Protein AF-A0A093ZAS3-F1 (afdb_monomer)

Radius of gyration: 28.29 Å; Cα contacts (8 Å, |Δi|>4): 430; chains: 1; bounding box: 126×65×58 Å

Solvent-accessible surface area (backbone atoms only — not comparable to full-atom values): 21317 Å² total; per-residue (Å²): 143,87,83,87,83,78,85,78,86,82,82,84,80,64,84,89,72,65,82,84,74,82,82,73,87,66,83,76,74,67,72,91,75,70,72,69,47,78,47,76,44,79,38,72,58,50,88,89,64,60,75,71,49,65,71,72,68,64,78,61,56,83,72,34,66,66,53,46,50,52,45,50,54,22,61,75,68,74,33,57,62,48,65,48,73,47,75,41,46,76,92,45,48,47,60,54,52,47,52,51,43,64,76,68,61,52,80,62,48,79,43,81,43,84,68,62,77,80,76,84,72,89,70,91,65,86,78,88,61,83,73,94,62,58,93,62,63,52,53,51,43,50,39,48,40,71,71,64,38,73,26,20,34,33,39,35,34,55,72,30,68,84,55,91,62,66,88,84,64,70,62,26,48,32,44,31,61,36,76,59,59,43,21,27,56,48,36,49,53,53,52,55,60,54,38,70,40,91,47,29,34,33,41,37,32,37,40,49,80,90,63,80,81,80,74,76,74,76,79,81,80,76,88,78,88,74,90,80,88,79,84,92,76,95,76,85,83,81,77,72,62,58,60,60,50,51,50,51,54,48,52,50,50,50,50,57,48,50,55,52,47,52,51,42,50,50,48,50,52,54,48,65,76,65,48,55,94,78,42,58,87,36,45,47,80,45,76,41,55,58,68,68,61,38,50,54,49,46,43,74,76,25,66,53,68,43,14,35,36,42,34,33,22,72,83,62,31,73,63,74,57,3,63,60,44,5,28,68,52,28,52,41,55,75,67,61,43,41,28,16,42,33,37,19,38,50,18,53,83,38,67,83,102

Mean predicted aligned error: 15.68 Å

Structure (mmCIF, N/CA/C/O backbone):
data_AF-A0A093ZAS3-F1
#
_entry.id   AF-A0A093ZAS3-F1
#
loop_
_atom_site.group_PDB
_atom_site.id
_atom_site.type_symbol
_atom_site.label_atom_id
_atom_site.label_alt_id
_atom_site.label_comp_id
_atom_site.label_asym_id
_atom_site.label_entity_id
_atom_site.label_seq_id
_atom_site.pdbx_PDB_ins_code
_atom_site.Cartn_x
_atom_site.Cartn_y
_atom_site.Cartn_z
_atom_site.occupancy
_atom_site.B_iso_or_equiv
_atom_site.auth_seq_id
_atom_site.auth_comp_id
_atom_site.auth_asym_id
_atom_site.auth_atom_id
_atom_site.pdbx_PDB_model_num
ATOM 1 N N . LEU A 1 1 ? -60.465 13.216 -23.493 1.00 38.94 1 LEU A N 1
ATOM 2 C CA . LEU A 1 1 ? -60.140 11.780 -23.346 1.00 38.94 1 LEU A CA 1
ATOM 3 C C . LEU A 1 1 ? -59.013 11.659 -22.327 1.00 38.94 1 LEU A C 1
ATOM 5 O O . LEU A 1 1 ? -57.855 11.762 -22.694 1.00 38.94 1 LEU A O 1
ATOM 9 N N . LEU A 1 2 ? -59.362 11.576 -21.043 1.00 41.75 2 LEU A N 1
ATOM 10 C CA . LEU A 1 2 ? -58.429 11.428 -19.923 1.00 41.75 2 LEU A CA 1
ATOM 11 C C . LEU A 1 2 ? -59.062 10.427 -18.955 1.00 41.75 2 LEU A C 1
ATOM 13 O O . LEU A 1 2 ? -60.104 10.714 -18.374 1.00 41.75 2 LEU A O 1
ATOM 17 N N . GLY A 1 3 ? -58.451 9.255 -18.828 1.00 37.69 3 GLY A N 1
ATOM 18 C CA . GLY A 1 3 ? -58.823 8.218 -17.872 1.00 37.69 3 GLY A CA 1
ATOM 19 C C . GLY A 1 3 ? -57.558 7.479 -17.467 1.00 37.69 3 GLY A C 1
ATOM 20 O O . GLY A 1 3 ? -57.087 6.622 -18.206 1.00 37.69 3 GLY A O 1
ATOM 21 N N . GLY A 1 4 ? -56.967 7.895 -16.346 1.00 38.78 4 GLY A N 1
ATOM 22 C CA . GLY A 1 4 ? -55.808 7.248 -15.742 1.00 38.78 4 GLY A CA 1
ATOM 23 C C . GLY A 1 4 ? -56.240 6.052 -14.899 1.00 38.78 4 GLY A C 1
ATOM 24 O O . GLY A 1 4 ? -57.087 6.189 -14.017 1.00 38.78 4 GLY A O 1
ATOM 25 N N . GLU A 1 5 ? -55.639 4.895 -15.161 1.00 40.78 5 GLU A N 1
ATOM 26 C CA . GLU A 1 5 ? -55.788 3.694 -14.344 1.00 40.78 5 GLU A CA 1
ATOM 27 C C . GLU A 1 5 ? -54.713 3.666 -13.249 1.00 40.78 5 GLU A C 1
ATOM 29 O O . GLU A 1 5 ? -53.534 3.938 -13.478 1.00 40.78 5 GLU A O 1
ATOM 34 N N . LYS A 1 6 ? -55.148 3.378 -12.022 1.00 47.34 6 LYS A N 1
ATOM 35 C CA . LYS A 1 6 ? -54.330 3.359 -10.807 1.00 47.34 6 LYS A CA 1
ATOM 36 C C . LYS A 1 6 ? -53.746 1.948 -10.629 1.00 47.34 6 LYS A C 1
ATOM 38 O O . LYS A 1 6 ? -54.532 1.003 -10.602 1.00 47.34 6 LYS A O 1
ATOM 43 N N . PRO A 1 7 ? -52.423 1.759 -10.472 1.00 44.41 7 PRO A N 1
ATOM 44 C CA . PRO A 1 7 ? -51.866 0.423 -10.281 1.00 44.41 7 PRO A CA 1
ATOM 45 C C . PRO A 1 7 ? -52.203 -0.140 -8.889 1.00 44.41 7 PRO A C 1
ATOM 47 O O . PRO A 1 7 ? -52.214 0.579 -7.886 1.00 44.41 7 PRO A O 1
ATOM 50 N N . ALA A 1 8 ? -52.501 -1.441 -8.861 1.00 51.53 8 ALA A N 1
ATOM 51 C CA . ALA A 1 8 ? -52.906 -2.223 -7.694 1.00 51.53 8 ALA A CA 1
ATOM 52 C C . ALA A 1 8 ? -51.814 -2.298 -6.598 1.00 51.53 8 ALA A C 1
ATOM 54 O O . ALA A 1 8 ? -50.624 -2.163 -6.895 1.00 51.53 8 ALA A O 1
ATOM 55 N N . PRO A 1 9 ? -52.187 -2.523 -5.322 1.00 43.16 9 PRO A N 1
ATOM 56 C CA . PRO A 1 9 ? -51.240 -2.500 -4.213 1.00 43.16 9 PRO A CA 1
ATOM 57 C C . PRO A 1 9 ? -50.325 -3.731 -4.220 1.00 43.16 9 PRO A C 1
ATOM 59 O O . PRO A 1 9 ? -50.783 -4.871 -4.193 1.00 43.16 9 PRO A O 1
ATOM 62 N N . VAL A 1 10 ? -49.011 -3.497 -4.191 1.00 50.44 10 VAL A N 1
ATOM 63 C CA . VAL A 1 10 ? -47.998 -4.548 -4.026 1.00 50.44 10 VAL A CA 1
ATOM 64 C C . VAL A 1 10 ? -47.953 -4.967 -2.554 1.00 50.44 10 VAL A C 1
ATOM 66 O O . VAL A 1 10 ? -47.437 -4.244 -1.701 1.00 50.44 10 VAL A O 1
ATOM 69 N N . THR A 1 11 ? -48.487 -6.143 -2.235 1.00 49.78 11 THR A N 1
ATOM 70 C CA . THR A 1 11 ? -48.374 -6.748 -0.902 1.00 49.78 11 THR A CA 1
ATOM 71 C C . THR A 1 11 ? -46.943 -7.222 -0.650 1.00 49.78 11 THR A C 1
ATOM 73 O O . THR A 1 11 ? -46.472 -8.167 -1.280 1.00 49.78 11 THR A O 1
ATOM 76 N N . ARG A 1 12 ? -46.241 -6.586 0.296 1.00 47.78 12 ARG A N 1
ATOM 77 C CA . ARG A 1 12 ? -44.929 -7.044 0.777 1.00 47.78 12 ARG A CA 1
ATOM 78 C C . ARG A 1 12 ? -45.117 -8.192 1.769 1.00 47.78 12 ARG A C 1
ATOM 80 O O . ARG A 1 12 ? -45.645 -7.988 2.858 1.00 47.78 12 ARG A O 1
ATOM 87 N N . VAL A 1 13 ? -44.676 -9.392 1.398 1.00 55.19 13 VAL A N 1
ATOM 88 C CA . VAL A 1 13 ? -44.677 -10.567 2.280 1.00 55.19 13 VAL A CA 1
ATOM 89 C C . VAL A 1 13 ? -43.382 -10.588 3.097 1.00 55.19 13 VAL A C 1
ATOM 91 O O . VAL A 1 13 ? -42.290 -10.417 2.561 1.00 55.19 13 VAL A O 1
ATOM 94 N N . HIS A 1 14 ? -43.505 -10.766 4.412 1.00 50.16 14 HIS A N 1
ATOM 95 C CA . HIS A 1 14 ? -42.379 -10.832 5.344 1.00 50.16 14 HIS A CA 1
ATOM 96 C C . HIS A 1 14 ? -41.593 -12.144 5.149 1.00 50.16 14 HIS A C 1
ATOM 98 O O . HIS A 1 14 ? -42.200 -13.206 5.001 1.00 50.16 14 HIS A O 1
ATOM 104 N N . LYS A 1 15 ? -40.251 -12.085 5.195 1.00 55.53 15 LYS A N 1
ATOM 105 C CA . LYS A 1 15 ? -39.314 -13.211 4.946 1.00 55.53 15 LYS A CA 1
ATOM 106 C C . LYS A 1 15 ? -39.611 -14.490 5.750 1.00 55.53 15 LYS A C 1
ATOM 108 O O . LYS A 1 15 ? -39.207 -15.569 5.345 1.00 55.53 15 LYS A O 1
ATOM 113 N N . SER A 1 16 ? -40.333 -14.371 6.862 1.00 52.19 16 SER A N 1
ATOM 114 C CA . SER A 1 16 ? -40.724 -15.466 7.755 1.00 52.19 16 SER A CA 1
ATOM 115 C C . SER A 1 16 ? -41.894 -16.332 7.259 1.00 52.19 16 SER A C 1
ATOM 117 O O . SER A 1 16 ? -42.296 -17.243 7.973 1.00 52.19 16 SER A O 1
ATOM 119 N N . ARG A 1 17 ? -42.470 -16.063 6.075 1.00 48.62 17 ARG A N 1
ATOM 120 C CA . ARG A 1 17 ? -43.591 -16.843 5.503 1.00 48.62 17 ARG A CA 1
ATOM 121 C C . ARG A 1 17 ? -43.255 -17.630 4.228 1.00 48.62 17 ARG A C 1
ATOM 123 O O . ARG A 1 17 ? -44.170 -18.117 3.569 1.00 48.62 17 ARG A O 1
ATOM 130 N N . LEU A 1 18 ? -41.981 -17.754 3.859 1.00 47.41 18 LEU A N 1
ATOM 131 C CA . LEU A 1 18 ? -41.577 -18.632 2.754 1.00 47.41 18 LEU A CA 1
ATOM 132 C C . LEU A 1 18 ? -41.530 -20.094 3.249 1.00 47.41 18 LEU A C 1
ATOM 134 O O . LEU A 1 18 ? -40.986 -20.325 4.330 1.00 47.41 18 LEU A O 1
ATOM 138 N N . PRO A 1 19 ? -42.100 -21.071 2.517 1.00 42.84 19 PRO A N 1
ATOM 139 C CA . PRO A 1 19 ? -42.018 -22.480 2.895 1.00 42.84 19 PRO A CA 1
ATOM 140 C C . PRO A 1 19 ? -40.561 -22.959 2.855 1.00 42.84 19 PRO A C 1
ATOM 142 O O . PRO A 1 19 ? -39.837 -22.695 1.895 1.00 42.84 19 PRO A O 1
ATOM 145 N N . SER A 1 20 ? -40.136 -23.653 3.912 1.00 45.34 20 SER A N 1
ATOM 146 C CA . SER A 1 20 ? -38.820 -24.281 4.025 1.00 45.34 20 SER A CA 1
ATOM 147 C C . SER A 1 20 ? -38.687 -25.403 2.995 1.00 45.34 20 SER A C 1
ATOM 149 O O . SER A 1 20 ? -39.339 -26.441 3.120 1.00 45.34 20 SER A O 1
ATOM 151 N N . VAL A 1 21 ? -37.860 -25.185 1.975 1.00 40.50 21 VAL A N 1
ATOM 152 C CA . VAL A 1 21 ? -37.421 -26.235 1.047 1.00 40.50 21 VAL A CA 1
ATOM 153 C C . VAL A 1 21 ? -36.446 -27.149 1.807 1.00 40.50 21 VAL A C 1
ATOM 155 O O . VAL A 1 21 ? -35.593 -26.613 2.518 1.00 40.50 21 VAL A O 1
ATOM 158 N N . PRO A 1 22 ? -36.562 -28.489 1.720 1.00 35.59 22 PRO A N 1
ATOM 159 C CA . PRO A 1 22 ? -35.620 -29.394 2.370 1.00 35.59 22 PRO A CA 1
ATOM 160 C C . PRO A 1 22 ? -34.219 -29.182 1.795 1.00 35.59 22 PRO A C 1
ATOM 162 O O . PRO A 1 22 ? -34.051 -29.169 0.576 1.00 35.59 22 PRO A O 1
ATOM 165 N N . GLU A 1 23 ? -33.235 -29.005 2.673 1.00 38.41 23 GLU A N 1
ATOM 166 C CA . GLU A 1 23 ? -31.821 -28.962 2.314 1.00 38.41 23 GLU A CA 1
ATOM 167 C C . GLU A 1 23 ? -31.398 -30.324 1.751 1.00 38.41 23 GLU A C 1
ATOM 169 O O . GLU A 1 23 ? -31.106 -31.262 2.493 1.00 38.41 23 GLU A O 1
ATOM 174 N N . GLU A 1 24 ? -31.354 -30.442 0.425 1.00 29.69 24 GLU A N 1
ATOM 175 C CA . GLU A 1 24 ? -30.384 -31.333 -0.195 1.00 29.69 24 GLU A CA 1
ATOM 176 C C . GLU A 1 24 ? -29.006 -30.729 0.059 1.00 29.69 24 GLU A C 1
ATOM 178 O O . GLU A 1 24 ? -28.727 -29.584 -0.307 1.00 29.69 24 GLU A O 1
ATOM 183 N N . SER A 1 25 ? -28.181 -31.516 0.743 1.00 35.06 25 SER A N 1
ATOM 184 C CA . SER A 1 25 ? -26.778 -31.288 1.058 1.00 35.06 25 SER A CA 1
ATOM 185 C C . SER A 1 25 ? -25.977 -30.983 -0.207 1.00 35.06 25 SER A C 1
ATOM 187 O O . SER A 1 25 ? -25.325 -31.851 -0.782 1.00 35.06 25 SER A O 1
ATOM 189 N N . SER A 1 26 ? -26.044 -29.733 -0.648 1.00 31.41 26 SER A N 1
ATOM 190 C CA . SER A 1 26 ? -25.029 -29.124 -1.487 1.00 31.41 26 SER A CA 1
ATOM 191 C C . SER A 1 26 ? -23.902 -28.753 -0.547 1.00 31.41 26 SER A C 1
ATOM 193 O O . SER A 1 26 ? -24.096 -27.943 0.358 1.00 31.41 26 SER A O 1
ATOM 195 N N . GLU A 1 27 ? -22.754 -29.397 -0.723 1.00 32.88 27 GLU A N 1
ATOM 196 C CA . GLU A 1 27 ? -21.497 -29.014 -0.099 1.00 32.88 27 GLU A CA 1
ATOM 197 C C . GLU A 1 27 ? -21.349 -27.492 -0.206 1.00 32.88 27 GLU A C 1
ATOM 199 O O . GLU A 1 27 ? -21.102 -26.931 -1.274 1.00 32.88 27 GLU A O 1
ATOM 204 N N . THR A 1 28 ? -21.582 -26.796 0.905 1.00 29.22 28 THR A N 1
ATOM 205 C CA . THR A 1 28 ? -21.293 -25.377 1.022 1.00 29.22 28 THR A CA 1
ATOM 206 C C . THR A 1 28 ? -19.784 -25.243 0.962 1.00 29.22 28 THR A C 1
ATOM 208 O O . THR A 1 28 ? -19.110 -25.300 1.990 1.00 29.22 28 THR A O 1
ATOM 211 N N . SER A 1 29 ? -19.242 -25.039 -0.236 1.00 33.09 29 SER A N 1
ATOM 212 C CA . SER A 1 29 ? -17.998 -24.300 -0.372 1.00 33.09 29 SER A CA 1
ATOM 213 C C . SER A 1 29 ? -18.280 -22.911 0.196 1.00 33.09 29 SER A C 1
ATOM 215 O O . SER A 1 29 ? -18.840 -22.040 -0.477 1.00 33.09 29 SER A O 1
ATOM 217 N N . THR A 1 30 ? -17.972 -22.704 1.475 1.00 37.97 30 THR A N 1
ATOM 218 C CA . THR A 1 30 ? -17.771 -21.355 2.001 1.00 37.97 30 THR A CA 1
ATOM 219 C C . THR A 1 30 ? -16.850 -20.640 1.014 1.00 37.97 30 THR A C 1
ATOM 221 O O . THR A 1 30 ? -15.829 -21.230 0.661 1.00 37.97 30 THR A O 1
ATOM 224 N N . PRO A 1 31 ? -17.175 -19.440 0.500 1.00 42.56 31 PRO A N 1
ATOM 225 C CA . PRO A 1 31 ? -16.266 -18.749 -0.402 1.00 42.56 31 PRO A CA 1
ATOM 226 C C . PRO A 1 31 ? -14.971 -18.474 0.371 1.00 42.56 31 PRO A C 1
ATOM 228 O O . PRO A 1 31 ? -14.934 -17.574 1.206 1.00 42.56 31 PRO A O 1
ATOM 231 N N . GLU A 1 32 ? -13.926 -19.270 0.124 1.00 50.62 32 GLU A N 1
ATOM 232 C CA . GLU A 1 32 ? -12.682 -19.319 0.916 1.00 50.62 32 GLU A CA 1
ATOM 233 C C . GLU A 1 32 ? -11.889 -17.994 0.923 1.00 50.62 32 GLU A C 1
ATOM 235 O O . GLU A 1 32 ? -10.886 -17.869 1.619 1.00 50.62 32 GLU A O 1
ATOM 240 N N . HIS A 1 33 ? -12.347 -16.965 0.197 1.00 56.53 33 HIS A N 1
ATOM 241 C CA . HIS A 1 33 ? -11.668 -15.675 0.060 1.00 56.53 33 HIS A CA 1
ATOM 242 C C . HIS A 1 33 ? -12.617 -14.464 0.042 1.00 56.53 33 HIS A C 1
ATOM 244 O O . HIS A 1 33 ? -12.431 -13.532 -0.744 1.00 56.53 33 HIS A O 1
ATOM 250 N N . ALA A 1 34 ? -13.653 -14.443 0.885 1.00 67.38 34 ALA A N 1
ATOM 251 C CA . ALA A 1 34 ? -14.403 -13.204 1.095 1.00 67.38 34 ALA A CA 1
ATOM 252 C C . ALA A 1 34 ? -13.525 -12.184 1.846 1.00 67.38 34 ALA A C 1
ATOM 254 O O . ALA A 1 34 ? -13.087 -12.443 2.966 1.00 67.38 34 ALA A O 1
ATOM 255 N N . LEU A 1 35 ? -13.258 -11.024 1.232 1.00 82.81 35 LEU A N 1
ATOM 256 C CA . LEU A 1 35 ? -12.517 -9.932 1.871 1.00 82.81 35 LEU A CA 1
ATOM 257 C C . LEU A 1 35 ? -13.244 -9.497 3.150 1.00 82.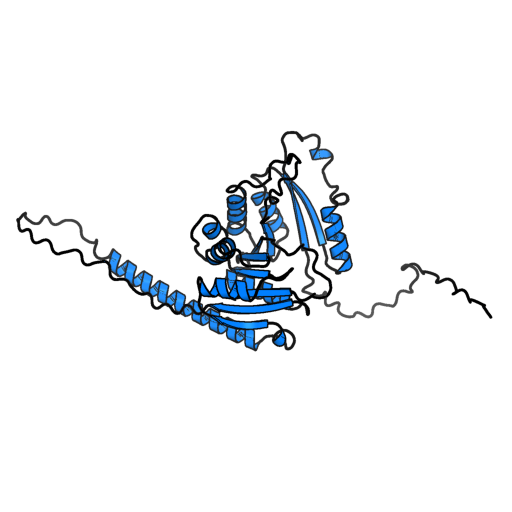81 35 LEU A C 1
ATOM 259 O O . LEU A 1 35 ? -14.343 -8.950 3.081 1.00 82.81 35 LEU A O 1
ATOM 263 N N . GLN A 1 36 ? -12.611 -9.703 4.304 1.00 87.25 36 GLN A N 1
ATOM 264 C CA . GLN A 1 36 ? -13.094 -9.218 5.592 1.00 87.25 36 GLN A CA 1
ATOM 265 C C . GLN A 1 36 ? -12.302 -7.989 6.016 1.00 87.25 36 GLN A C 1
ATOM 267 O O . GLN A 1 36 ? -11.077 -7.968 5.922 1.00 87.25 36 GLN A O 1
ATOM 272 N N . VAL A 1 37 ? -13.001 -6.963 6.502 1.00 89.19 37 VAL A N 1
ATOM 273 C CA . VAL A 1 37 ? -12.356 -5.718 6.924 1.00 89.19 37 VAL A CA 1
ATOM 274 C C . VAL A 1 37 ? -12.675 -5.421 8.387 1.00 89.19 37 VAL A C 1
ATOM 276 O O . VAL A 1 37 ? -13.831 -5.400 8.813 1.00 89.19 37 VAL A O 1
ATOM 279 N N . HIS A 1 38 ? -11.632 -5.178 9.174 1.00 89.12 38 HIS A N 1
ATOM 280 C CA . HIS A 1 38 ? -11.746 -4.730 10.556 1.00 89.12 38 HIS A CA 1
ATOM 281 C C . HIS A 1 38 ? -11.306 -3.268 10.650 1.00 89.12 38 HIS A C 1
ATOM 283 O O . HIS A 1 38 ? -10.135 -2.952 10.467 1.00 89.12 38 HIS A O 1
ATOM 289 N N . GLY A 1 39 ? -12.245 -2.368 10.929 1.00 88.00 39 GLY A N 1
ATOM 290 C CA . GLY A 1 39 ? -11.951 -0.965 11.192 1.00 88.00 39 GLY A CA 1
ATOM 291 C C . GLY A 1 39 ? -11.567 -0.756 12.654 1.00 88.00 39 GLY A C 1
ATOM 292 O O . GLY A 1 39 ? -12.336 -1.101 13.549 1.00 88.00 39 GLY A O 1
ATOM 293 N N . ALA A 1 40 ? -10.409 -0.153 12.909 1.00 87.50 40 ALA A N 1
ATOM 294 C CA . ALA A 1 40 ? -9.998 0.275 14.243 1.00 87.50 40 ALA A CA 1
ATOM 295 C C . ALA A 1 40 ? -9.889 1.802 14.275 1.00 87.50 40 ALA A C 1
ATOM 297 O O . ALA A 1 40 ? -9.117 2.395 13.523 1.00 87.50 40 ALA A O 1
ATOM 298 N N . ARG A 1 41 ? -10.663 2.450 15.149 1.00 86.12 41 ARG A N 1
ATOM 299 C CA . ARG A 1 41 ? -10.608 3.898 15.362 1.00 86.12 41 ARG A CA 1
ATOM 300 C C . ARG A 1 41 ? -9.953 4.199 16.704 1.00 86.12 41 ARG A C 1
ATOM 302 O O . ARG A 1 41 ? -10.489 3.835 17.748 1.00 86.12 41 ARG A O 1
ATOM 309 N N . LEU A 1 42 ? -8.819 4.894 16.677 1.00 84.50 42 LEU A N 1
ATOM 310 C CA . LEU A 1 42 ? -8.152 5.373 17.885 1.00 84.50 42 LEU A CA 1
ATOM 311 C C . LEU A 1 42 ? -8.591 6.799 18.220 1.00 84.50 42 LEU A C 1
ATOM 313 O O . LEU A 1 42 ? -8.606 7.674 17.351 1.00 84.50 42 LEU A O 1
ATOM 317 N N . LEU A 1 43 ? -8.940 7.035 19.482 1.00 82.50 43 LEU A N 1
ATOM 318 C CA . LEU A 1 43 ? -9.271 8.353 20.016 1.00 82.50 43 LEU A CA 1
ATOM 319 C C . LEU A 1 43 ? -8.241 8.754 21.079 1.00 82.50 43 LEU A C 1
ATOM 321 O O . LEU A 1 43 ? -7.908 7.928 21.934 1.00 82.50 43 LEU A O 1
ATOM 325 N N . PRO A 1 44 ? -7.745 10.004 21.066 1.00 79.56 44 PRO A N 1
ATOM 326 C CA . PRO A 1 44 ? -6.717 10.411 22.007 1.00 79.56 44 PRO A CA 1
ATOM 327 C C . PRO A 1 44 ? -7.327 10.550 23.396 1.00 79.56 44 PRO A C 1
ATOM 329 O O . PRO A 1 44 ? -8.342 11.226 23.584 1.00 79.56 44 PRO A O 1
ATOM 332 N N . LEU A 1 45 ? -6.679 9.946 24.386 1.00 73.00 45 LEU A N 1
ATOM 333 C CA . LEU A 1 45 ? -6.993 10.184 25.785 1.00 73.00 45 LEU A CA 1
ATOM 334 C C . LEU A 1 45 ? -6.483 11.583 26.164 1.00 73.00 45 LEU A C 1
ATOM 336 O O . LEU A 1 45 ? -5.279 11.795 26.286 1.00 73.00 45 LEU A O 1
ATOM 340 N N . THR A 1 46 ? -7.390 12.552 26.315 1.00 60.19 46 THR A N 1
ATOM 341 C CA . THR A 1 46 ? -7.037 13.911 26.765 1.00 60.19 46 THR A CA 1
ATOM 342 C C . THR A 1 46 ? -7.278 14.051 28.267 1.00 60.19 46 THR A C 1
ATOM 344 O O . THR A 1 46 ? -8.223 13.479 28.807 1.00 60.19 46 THR A O 1
ATOM 347 N N . GLU A 1 47 ? -6.448 14.829 28.965 1.00 51.88 47 GLU A N 1
ATOM 348 C CA . GLU A 1 47 ? -6.473 14.929 30.438 1.00 51.88 47 GLU A CA 1
ATOM 349 C C . GLU A 1 47 ? -7.788 15.463 31.038 1.00 51.88 47 GLU A C 1
ATOM 351 O O . GLU A 1 47 ? -8.021 15.348 32.239 1.00 51.88 47 GLU A O 1
ATOM 356 N N . ARG A 1 48 ? -8.697 16.007 30.218 1.00 55.34 48 ARG A N 1
ATOM 357 C CA . ARG A 1 48 ? -10.015 16.480 30.669 1.00 55.34 48 ARG A CA 1
ATOM 358 C C . ARG A 1 48 ? -11.045 15.353 30.836 1.00 55.34 48 ARG A C 1
ATOM 360 O O . ARG A 1 48 ? -12.100 15.582 31.420 1.00 55.34 48 ARG A O 1
ATOM 367 N N . THR A 1 49 ? -10.744 14.147 30.354 1.00 46.69 49 THR A N 1
ATOM 368 C CA . THR A 1 49 ? -11.566 12.939 30.510 1.00 46.69 49 THR A CA 1
ATOM 369 C C . THR A 1 49 ? -10.869 11.962 31.457 1.00 46.69 49 THR A C 1
ATOM 371 O O . THR A 1 49 ? -10.491 10.857 31.069 1.00 46.69 49 THR A O 1
ATOM 374 N N . SER A 1 50 ? -10.630 12.378 32.702 1.00 49.97 50 SER A N 1
ATOM 375 C CA . SER A 1 50 ? -10.182 11.456 33.747 1.00 49.97 50 SER A CA 1
ATOM 376 C C . SER A 1 50 ? -11.265 10.397 34.006 1.00 49.97 50 SER A C 1
ATOM 378 O O . SER A 1 50 ? -12.455 10.697 33.925 1.00 49.97 50 SER A O 1
ATOM 380 N N . SER A 1 51 ? -10.809 9.156 34.221 1.00 47.59 51 SER A N 1
ATOM 381 C CA . SER A 1 51 ? -11.429 7.902 34.718 1.00 47.59 51 SER A CA 1
ATOM 382 C C . SER A 1 51 ? -12.958 7.711 34.823 1.00 47.59 51 SER A C 1
ATOM 384 O O . SER A 1 51 ? -13.412 6.583 34.651 1.00 47.59 51 SER A O 1
ATOM 386 N N . VAL A 1 52 ? -13.771 8.739 35.056 1.00 46.69 52 VAL A N 1
ATOM 387 C CA . VAL A 1 52 ? -15.235 8.667 35.184 1.00 46.69 52 VAL A CA 1
ATOM 388 C C . VAL A 1 52 ? -15.929 8.447 33.830 1.00 46.69 52 VAL A C 1
ATOM 390 O O . VAL A 1 52 ? -16.901 7.702 33.763 1.00 46.69 52 VAL A O 1
ATOM 393 N N . MET A 1 53 ? -15.399 8.984 32.722 1.00 45.41 53 MET A N 1
ATOM 394 C CA . MET A 1 53 ? -15.931 8.686 31.374 1.00 45.41 53 MET A CA 1
ATOM 395 C C . MET A 1 53 ? -15.431 7.369 30.780 1.00 45.41 53 MET A C 1
ATOM 397 O O . MET A 1 53 ? -16.008 6.873 29.816 1.00 45.41 53 MET A O 1
ATOM 401 N N . LYS A 1 54 ? -14.411 6.744 31.381 1.00 46.88 54 LYS A N 1
ATOM 402 C CA . LYS A 1 54 ? -13.977 5.400 30.982 1.00 46.88 54 LYS A CA 1
ATOM 403 C C . LYS A 1 54 ? -15.033 4.339 31.305 1.00 46.88 54 LYS A C 1
ATOM 405 O O . LYS A 1 54 ? -14.890 3.231 30.827 1.00 46.88 54 LYS A O 1
ATOM 410 N N . VAL A 1 55 ? -16.063 4.664 32.097 1.00 45.16 55 VAL A N 1
ATOM 411 C CA . VAL A 1 55 ? -17.176 3.760 32.435 1.00 45.16 55 VAL A CA 1
ATOM 412 C C . VAL A 1 55 ? -18.411 4.009 31.556 1.00 45.16 55 VAL A C 1
ATOM 414 O O . VAL A 1 55 ? -19.190 3.089 31.346 1.00 45.16 55 VAL A O 1
ATOM 417 N N . SER A 1 56 ? -18.572 5.207 30.979 1.00 45.72 56 SER A N 1
ATOM 418 C CA . SER A 1 56 ? -19.699 5.539 30.087 1.00 45.72 56 SER A CA 1
ATOM 419 C C . SER A 1 56 ? -19.357 5.542 28.594 1.00 45.72 56 SER A C 1
ATOM 421 O O . SER A 1 56 ? -20.263 5.472 27.775 1.00 45.72 56 SER A O 1
ATOM 423 N N . ALA A 1 57 ? -18.073 5.589 28.223 1.00 44.38 57 ALA A N 1
ATOM 424 C CA . ALA A 1 57 ? -17.610 5.446 26.838 1.00 44.38 57 ALA A CA 1
ATOM 425 C C . ALA A 1 57 ? -17.223 3.999 26.476 1.00 44.38 57 ALA A C 1
ATOM 427 O O . ALA A 1 57 ? -16.641 3.761 25.416 1.00 44.38 57 ALA A O 1
ATOM 428 N N . VAL A 1 58 ? -17.502 3.035 27.362 1.00 48.19 58 VAL A N 1
ATOM 429 C CA . VAL A 1 58 ? -17.351 1.617 27.037 1.00 48.19 58 VAL A CA 1
ATOM 430 C C . VAL A 1 58 ? -18.544 1.221 26.176 1.00 48.19 58 VAL A C 1
ATOM 432 O O . VAL A 1 58 ? -19.672 1.169 26.647 1.00 48.19 58 VAL A O 1
ATOM 435 N N . ASP A 1 59 ? -18.239 0.928 24.918 1.00 52.69 59 ASP A N 1
ATOM 436 C CA . ASP A 1 59 ? -19.016 0.065 24.028 1.00 52.69 59 ASP A CA 1
ATOM 437 C C . ASP A 1 59 ? -20.155 0.650 23.178 1.00 52.69 59 ASP A C 1
ATOM 439 O O . ASP A 1 59 ? -20.822 -0.095 22.464 1.00 52.69 59 ASP A O 1
ATOM 443 N N . ASP A 1 60 ? -20.298 1.972 23.066 1.00 55.25 60 ASP A N 1
ATOM 444 C CA . ASP A 1 60 ? -21.178 2.554 22.034 1.00 55.25 60 ASP A CA 1
ATOM 445 C C . ASP A 1 60 ? -20.480 2.661 20.665 1.00 55.25 60 ASP A C 1
ATOM 447 O O . ASP A 1 60 ? -20.552 3.659 19.945 1.00 55.25 60 ASP A O 1
ATOM 451 N N . SER A 1 61 ? -19.830 1.567 20.243 1.00 58.19 61 SER A N 1
ATOM 452 C CA . SER A 1 61 ? -19.349 1.415 18.862 1.00 58.19 61 SER A CA 1
ATOM 453 C C . SER A 1 61 ? -20.500 1.515 17.850 1.00 58.19 61 SER A C 1
ATOM 455 O O . SER A 1 61 ? -20.272 1.803 16.675 1.00 58.19 61 SER A O 1
ATOM 457 N N . SER A 1 62 ? -21.737 1.267 18.293 1.00 61.94 62 SER A N 1
ATOM 458 C CA . SER A 1 62 ? -23.006 1.430 17.574 1.00 61.94 62 SER A CA 1
ATOM 459 C C . SER A 1 62 ? -23.369 2.895 17.299 1.00 61.94 62 SER A C 1
ATOM 461 O O . SER A 1 62 ? -24.049 3.163 16.310 1.00 61.94 62 SER A O 1
ATOM 463 N N . SER A 1 63 ? -22.918 3.843 18.126 1.00 67.69 63 SER A N 1
ATOM 464 C CA . SER A 1 63 ? -23.279 5.260 18.002 1.00 67.69 63 SER A CA 1
ATOM 465 C C . SER A 1 63 ? -22.323 6.049 17.105 1.00 67.69 63 SER A C 1
ATOM 467 O O . SER A 1 63 ? -22.597 7.206 16.779 1.00 67.69 63 SER A O 1
ATOM 469 N N . ASP A 1 64 ? -21.199 5.458 16.701 1.00 80.38 64 ASP A N 1
ATOM 470 C CA . ASP A 1 64 ? -20.175 6.194 15.976 1.00 80.38 64 ASP A CA 1
ATOM 471 C C . ASP A 1 64 ? -20.543 6.422 14.499 1.00 80.38 64 ASP A C 1
ATOM 473 O O . ASP A 1 64 ? -20.702 5.456 13.745 1.00 80.38 64 ASP A O 1
ATOM 477 N N . PRO A 1 65 ? -20.643 7.683 14.034 1.00 81.44 65 PRO A N 1
ATOM 478 C CA . PRO A 1 65 ? -21.078 7.982 12.673 1.00 81.44 65 PRO A CA 1
ATOM 479 C C . PRO A 1 65 ? -20.086 7.492 11.612 1.00 81.44 65 PRO A C 1
ATOM 481 O O . PRO A 1 65 ? -20.508 7.097 10.523 1.00 81.44 65 PRO A O 1
ATOM 484 N N . ILE A 1 66 ? -18.784 7.466 11.921 1.00 81.62 66 ILE A N 1
ATOM 485 C CA . ILE A 1 66 ? -17.755 7.007 10.978 1.00 81.62 66 ILE A CA 1
ATOM 486 C C . ILE A 1 66 ? -17.868 5.494 10.806 1.00 81.62 66 ILE A C 1
ATOM 488 O O . ILE A 1 66 ? -18.009 5.012 9.681 1.00 81.62 66 ILE A O 1
ATOM 492 N N . LEU A 1 67 ? -17.900 4.743 11.912 1.00 81.94 67 LEU A N 1
ATOM 493 C CA . LEU A 1 67 ? -18.102 3.295 11.844 1.00 81.94 67 LEU A CA 1
ATOM 494 C C . LEU A 1 67 ? -19.453 2.929 11.225 1.00 81.94 67 LEU A C 1
ATOM 496 O O . LEU A 1 67 ? -19.527 1.965 10.471 1.00 81.94 67 LEU A O 1
ATOM 500 N N . ASN A 1 68 ? -20.517 3.691 11.484 1.00 83.31 68 ASN A N 1
ATOM 501 C CA . ASN A 1 68 ? -21.827 3.445 10.879 1.00 83.31 68 ASN A CA 1
ATOM 502 C C . ASN A 1 68 ? -21.842 3.702 9.373 1.00 83.31 68 ASN A C 1
ATOM 504 O O . ASN A 1 68 ? -22.436 2.915 8.633 1.00 83.31 68 ASN A O 1
ATOM 508 N N . THR A 1 6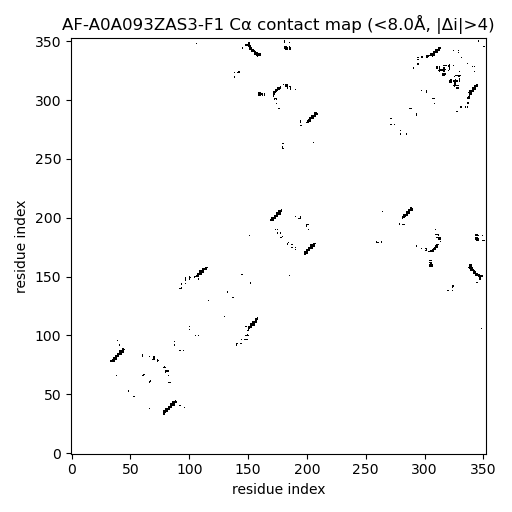9 ? -21.151 4.741 8.902 1.00 85.00 69 THR A N 1
ATOM 509 C CA . THR A 1 69 ? -20.956 4.979 7.464 1.00 85.00 69 THR A CA 1
ATOM 510 C C . THR A 1 69 ? -20.204 3.807 6.837 1.00 85.00 69 THR A C 1
ATOM 512 O O . THR A 1 69 ? -20.664 3.238 5.847 1.00 85.00 69 THR A O 1
ATOM 515 N N . PHE A 1 70 ? -19.118 3.362 7.474 1.00 81.62 70 PHE A N 1
ATOM 516 C CA . PHE A 1 70 ? -18.322 2.232 6.999 1.00 81.62 70 PHE A CA 1
ATOM 517 C C . PHE A 1 70 ? -19.126 0.922 6.976 1.00 81.62 70 PHE A C 1
ATOM 519 O O . PHE A 1 70 ? -19.145 0.220 5.969 1.00 81.62 70 PHE A O 1
ATOM 526 N N . ARG A 1 71 ? -19.891 0.626 8.036 1.00 83.81 71 ARG A N 1
ATOM 527 C CA . ARG A 1 71 ? -20.806 -0.530 8.102 1.00 83.81 71 ARG A CA 1
ATOM 528 C C . ARG A 1 71 ? -21.900 -0.461 7.040 1.00 83.81 71 ARG A C 1
ATOM 530 O O . ARG A 1 71 ? -22.260 -1.491 6.477 1.00 83.81 71 ARG A O 1
ATOM 537 N N . THR A 1 72 ? -22.445 0.724 6.771 1.00 84.38 72 THR A N 1
ATOM 538 C CA . THR A 1 72 ? -23.480 0.912 5.744 1.00 84.38 72 THR A CA 1
ATOM 539 C C . THR A 1 72 ? -22.908 0.635 4.360 1.00 84.38 72 THR A C 1
ATOM 541 O O . THR A 1 72 ? -23.472 -0.170 3.623 1.00 84.38 72 THR A O 1
ATOM 544 N N . PHE A 1 73 ? -21.751 1.218 4.038 1.00 82.56 73 PHE A N 1
ATOM 545 C CA . PHE A 1 73 ? -21.035 0.940 2.794 1.00 82.56 73 PHE A CA 1
ATOM 546 C C . PHE A 1 73 ? -20.707 -0.551 2.644 1.00 82.56 73 PHE A C 1
ATOM 548 O O . PHE A 1 73 ? -20.941 -1.142 1.593 1.00 82.56 73 PHE A O 1
ATOM 555 N N . ALA A 1 74 ? -20.229 -1.185 3.711 1.00 82.12 74 ALA A N 1
ATOM 556 C CA . ALA A 1 74 ? -19.894 -2.599 3.713 1.00 82.12 74 ALA A CA 1
ATOM 557 C C . ALA A 1 74 ? -21.112 -3.493 3.452 1.00 82.12 74 ALA A C 1
ATOM 559 O O . ALA A 1 74 ? -21.049 -4.393 2.619 1.00 82.12 74 ALA A O 1
ATOM 560 N N . ARG A 1 75 ? -22.257 -3.194 4.082 1.00 82.12 75 ARG A N 1
ATOM 561 C CA . ARG A 1 75 ? -23.526 -3.897 3.831 1.00 82.12 75 ARG A CA 1
ATOM 562 C C . ARG A 1 75 ? -23.987 -3.758 2.382 1.00 82.12 75 ARG A C 1
ATOM 564 O O . ARG A 1 75 ? -24.480 -4.732 1.824 1.00 82.12 75 ARG A O 1
ATOM 571 N N . LEU A 1 76 ? -23.820 -2.579 1.781 1.00 83.12 76 LEU A N 1
ATOM 572 C CA . LEU A 1 76 ? -24.168 -2.341 0.376 1.00 83.12 76 LEU A CA 1
ATOM 573 C C . LEU A 1 76 ? -23.271 -3.127 -0.589 1.00 83.12 76 LEU A C 1
ATOM 575 O O . LEU A 1 76 ? -23.747 -3.562 -1.631 1.00 83.12 76 LEU A O 1
ATOM 579 N N . ASN A 1 77 ? -22.008 -3.348 -0.223 1.00 80.25 77 ASN A N 1
ATOM 580 C CA . ASN A 1 77 ? -21.031 -4.074 -1.038 1.00 80.25 77 ASN A CA 1
ATOM 581 C C . ASN A 1 77 ? -20.847 -5.545 -0.618 1.00 80.25 77 ASN A C 1
ATOM 583 O O . ASN A 1 77 ? -19.904 -6.188 -1.066 1.00 80.25 77 ASN A O 1
ATOM 587 N N . ALA A 1 78 ? -21.723 -6.078 0.245 1.00 82.12 78 ALA A N 1
ATOM 588 C CA . ALA A 1 78 ? -21.632 -7.435 0.798 1.00 82.12 78 ALA A CA 1
ATOM 589 C C . ALA A 1 78 ? -20.266 -7.771 1.442 1.00 82.12 78 ALA A C 1
ATOM 591 O O . ALA A 1 78 ? -19.835 -8.923 1.443 1.00 82.12 78 ALA A O 1
ATOM 592 N N . LEU A 1 79 ? -19.597 -6.768 2.019 1.00 83.12 79 LEU A N 1
ATOM 593 C CA . LEU A 1 79 ? -18.325 -6.924 2.718 1.00 83.12 79 LEU A CA 1
ATOM 594 C C . LEU A 1 79 ? -18.570 -7.131 4.222 1.00 83.12 79 LEU A C 1
ATOM 596 O O . LEU A 1 79 ? -19.198 -6.280 4.862 1.00 83.12 79 LEU A O 1
ATOM 600 N N . PRO A 1 80 ? -18.082 -8.227 4.828 1.00 83.81 80 PRO A N 1
ATOM 601 C CA . PRO A 1 80 ? -18.124 -8.391 6.272 1.00 83.81 80 PRO A CA 1
ATOM 602 C C . PRO A 1 80 ? -17.190 -7.374 6.934 1.00 83.81 80 PRO A C 1
ATOM 604 O O . PRO A 1 80 ? -15.967 -7.429 6.793 1.00 83.81 80 PRO A O 1
ATOM 607 N N . VAL A 1 81 ? -17.789 -6.438 7.673 1.00 84.31 81 VAL A N 1
ATOM 608 C CA . VAL A 1 81 ? -17.080 -5.374 8.384 1.00 84.31 81 VAL A CA 1
ATOM 609 C C . VAL A 1 81 ? -17.353 -5.427 9.873 1.00 84.31 81 VAL A C 1
ATOM 611 O O . VAL A 1 81 ? -18.499 -5.506 10.314 1.00 84.31 81 VAL A O 1
ATOM 614 N N . SER A 1 82 ? -16.281 -5.304 10.647 1.00 84.69 82 SER A N 1
ATOM 615 C CA . SER A 1 82 ? -16.318 -5.088 12.092 1.00 84.69 82 SER A CA 1
ATOM 616 C C . SER A 1 82 ? -15.618 -3.769 12.419 1.00 84.69 82 SER A C 1
ATOM 618 O O . SER A 1 82 ? -14.766 -3.318 11.661 1.00 84.69 82 SER A O 1
ATOM 620 N N . GLY A 1 83 ? -16.033 -3.098 13.494 1.00 82.69 83 GLY A N 1
ATOM 621 C CA . GLY A 1 83 ? -15.525 -1.774 13.850 1.00 82.69 83 GLY A CA 1
ATOM 622 C C . GLY A 1 83 ? -15.303 -1.667 15.350 1.00 82.69 83 GLY A C 1
ATOM 623 O O . GLY A 1 83 ? -16.252 -1.894 16.099 1.00 82.69 83 GLY A O 1
ATOM 624 N N . THR A 1 84 ? -14.088 -1.319 15.774 1.00 84.12 84 THR A N 1
ATOM 625 C CA . THR A 1 84 ? -13.731 -1.090 17.181 1.00 84.12 84 THR A CA 1
ATOM 626 C C . THR A 1 84 ? -13.263 0.343 17.401 1.00 84.12 84 THR A C 1
ATOM 628 O O . THR A 1 84 ? -12.672 0.963 16.516 1.00 84.12 84 THR A O 1
ATOM 631 N N . ILE A 1 85 ? -13.538 0.877 18.590 1.00 84.69 85 ILE A N 1
ATOM 632 C CA . ILE A 1 85 ? -13.074 2.198 19.023 1.00 84.69 85 ILE A CA 1
ATOM 633 C C . ILE A 1 85 ? -12.236 1.990 20.279 1.00 84.69 85 ILE A C 1
ATOM 635 O O . ILE A 1 85 ? -12.716 1.380 21.231 1.00 84.69 85 ILE A O 1
ATOM 639 N N . SER A 1 86 ? -11.000 2.485 20.282 1.00 83.44 86 SER A N 1
ATOM 640 C CA . SER A 1 86 ? -10.122 2.464 21.456 1.00 83.44 86 SER A CA 1
ATOM 641 C C . SER A 1 86 ? -9.718 3.888 21.816 1.00 83.44 86 SER A C 1
ATOM 643 O O . SER A 1 86 ? -9.189 4.618 20.979 1.00 83.44 86 SER A O 1
ATOM 645 N N . THR A 1 87 ? -9.929 4.275 23.072 1.00 83.25 87 THR A N 1
ATOM 646 C CA . THR A 1 87 ? -9.443 5.552 23.607 1.00 83.25 87 THR A CA 1
ATOM 647 C C . THR A 1 87 ? -8.139 5.311 24.358 1.00 83.25 87 THR A C 1
ATOM 649 O O . THR A 1 87 ? -8.149 4.694 25.424 1.00 83.25 87 THR A O 1
ATOM 652 N N . VAL A 1 88 ? -7.021 5.782 23.810 1.00 83.38 88 VAL A N 1
ATOM 653 C CA . VAL A 1 88 ? -5.666 5.515 24.324 1.00 83.38 88 VAL A CA 1
ATOM 654 C C . VAL A 1 88 ? -4.797 6.781 24.275 1.00 83.38 88 VAL A C 1
ATOM 656 O O . VAL A 1 88 ? -5.110 7.709 23.530 1.00 83.38 88 VAL A O 1
ATOM 659 N N . PRO A 1 89 ? -3.730 6.896 25.086 1.00 83.12 89 PRO A N 1
ATOM 660 C CA . PRO A 1 89 ? -2.755 7.979 24.948 1.00 83.12 89 PRO A CA 1
ATOM 661 C C . PRO A 1 89 ? -2.072 7.943 23.578 1.00 83.12 89 PRO A C 1
ATOM 663 O O . PRO A 1 89 ? -1.815 6.859 23.058 1.00 83.12 89 PRO A O 1
ATOM 666 N N . LEU A 1 90 ? -1.720 9.108 23.023 1.00 77.81 90 LEU A N 1
ATOM 667 C CA . LEU A 1 90 ? -1.116 9.214 21.685 1.00 77.81 90 LEU A CA 1
ATOM 668 C C . LEU A 1 90 ? 0.181 8.398 21.550 1.00 77.81 90 LEU A C 1
ATOM 670 O O . LEU A 1 90 ? 0.418 7.775 20.521 1.00 77.81 90 LEU A O 1
ATOM 674 N N . SER A 1 91 ? 0.984 8.343 22.614 1.00 81.00 91 SER A N 1
ATOM 675 C CA . SER A 1 91 ? 2.219 7.553 22.678 1.00 81.00 91 SER A CA 1
ATOM 676 C C . SER A 1 91 ? 1.996 6.039 22.652 1.00 81.00 91 SER A C 1
ATOM 678 O O . SER A 1 91 ? 2.929 5.304 22.369 1.00 81.00 91 SER A O 1
ATOM 680 N N . SER A 1 92 ? 0.787 5.560 22.951 1.00 85.31 92 SER A N 1
ATOM 681 C CA . SER A 1 92 ? 0.451 4.129 22.997 1.00 85.31 92 SER A CA 1
ATOM 682 C C . SER A 1 92 ? -0.358 3.668 21.783 1.00 85.31 92 SER A C 1
ATOM 684 O O . SER A 1 92 ? -0.839 2.536 21.760 1.00 85.31 92 SER A O 1
ATOM 686 N N . TYR A 1 93 ? -0.536 4.527 20.774 1.00 86.94 93 TYR A N 1
ATOM 687 C CA . TYR A 1 93 ? -1.309 4.197 19.575 1.00 86.94 93 TYR A CA 1
ATOM 688 C C . TYR A 1 93 ? -0.727 3.001 18.820 1.00 86.94 93 TYR A C 1
ATOM 690 O O . TYR A 1 93 ? -1.481 2.113 18.421 1.00 86.94 93 TYR A O 1
ATOM 698 N N . ALA A 1 94 ? 0.597 2.976 18.622 1.00 88.69 94 ALA A N 1
ATOM 699 C CA . ALA A 1 94 ? 1.266 1.896 17.900 1.00 88.69 94 ALA A CA 1
ATOM 700 C C . ALA A 1 94 ? 1.088 0.574 18.646 1.00 88.69 94 ALA A C 1
ATOM 702 O O . ALA A 1 94 ? 0.551 -0.377 18.086 1.00 88.69 94 ALA A O 1
ATOM 703 N N . THR A 1 95 ? 1.412 0.551 19.938 1.00 90.25 95 THR A N 1
ATOM 704 C CA . THR A 1 95 ? 1.271 -0.636 20.789 1.00 90.25 95 THR A CA 1
ATOM 705 C C . THR A 1 95 ? -0.160 -1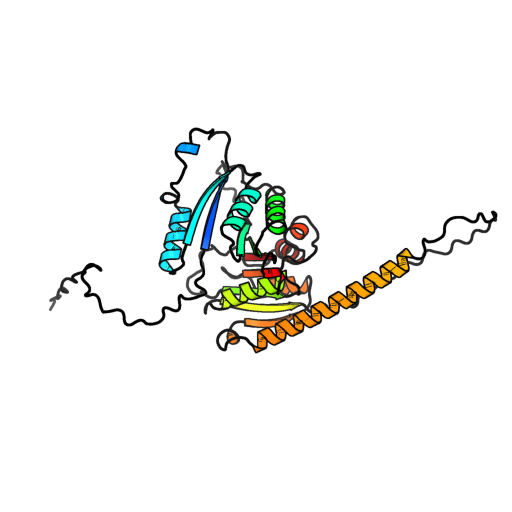.188 20.809 1.00 90.25 95 THR A C 1
ATOM 707 O O . THR A 1 95 ? -0.356 -2.396 20.685 1.00 90.25 95 THR A O 1
ATOM 710 N N . GLU A 1 96 ? -1.178 -0.328 20.919 1.00 90.31 96 GLU A N 1
ATOM 711 C CA . GLU A 1 96 ? -2.589 -0.745 20.891 1.00 90.31 96 GLU A CA 1
ATOM 712 C C . GLU A 1 96 ? -2.968 -1.379 19.540 1.00 90.31 96 GLU A C 1
ATOM 714 O O . GLU A 1 96 ? -3.628 -2.421 19.503 1.00 90.31 96 GLU A O 1
ATOM 719 N N . LEU A 1 97 ? -2.532 -0.790 18.418 1.00 90.75 97 LEU A N 1
ATOM 720 C CA . LEU A 1 97 ? -2.779 -1.353 17.085 1.00 90.75 97 LEU A CA 1
ATOM 721 C C . LEU A 1 97 ? -2.044 -2.670 16.873 1.00 90.75 97 LEU A C 1
ATOM 723 O O . LEU A 1 97 ? -2.637 -3.608 16.344 1.00 90.75 97 LEU A O 1
ATOM 727 N N . LEU A 1 98 ? -0.786 -2.768 17.296 1.00 91.88 98 LEU A N 1
ATOM 728 C CA . LEU A 1 98 ? 0.019 -3.983 17.175 1.00 91.88 98 LEU A CA 1
ATOM 729 C C . LEU A 1 98 ? -0.567 -5.123 18.016 1.00 91.88 98 LEU A C 1
ATOM 731 O O . LEU A 1 98 ? -0.680 -6.251 17.536 1.00 91.88 98 LEU A O 1
ATOM 735 N N . SER A 1 99 ? -1.038 -4.819 19.228 1.00 91.81 99 SER A N 1
ATOM 736 C CA . SER A 1 99 ? -1.747 -5.766 20.094 1.00 91.81 99 SER A CA 1
ATOM 737 C C . SER A 1 99 ? -3.033 -6.288 19.440 1.00 91.81 99 SER A C 1
ATOM 739 O O . SER A 1 99 ? -3.231 -7.500 19.316 1.00 91.81 99 SER A O 1
ATOM 741 N N . LYS A 1 100 ? -3.876 -5.390 18.907 1.00 90.25 100 LYS A N 1
ATOM 742 C CA . LYS A 1 100 ? -5.080 -5.778 18.149 1.00 90.25 100 LYS A CA 1
ATOM 743 C C . LYS A 1 100 ? -4.744 -6.603 16.911 1.00 90.25 100 LYS A C 1
ATOM 745 O O . LYS A 1 100 ? -5.408 -7.600 16.650 1.00 90.25 100 LYS A O 1
ATOM 750 N N . THR A 1 101 ? -3.714 -6.208 16.168 1.00 90.81 101 THR A N 1
ATOM 751 C CA . THR A 1 101 ? -3.253 -6.915 14.965 1.00 90.81 101 THR A CA 1
ATOM 752 C C . THR A 1 101 ? -2.786 -8.323 15.322 1.00 90.81 101 THR A C 1
ATOM 754 O O . THR A 1 101 ? -3.129 -9.275 14.633 1.00 90.81 101 THR A O 1
ATOM 757 N N . SER A 1 102 ? -2.097 -8.487 16.450 1.00 91.12 102 SER A N 1
ATOM 758 C CA . SER A 1 102 ? -1.662 -9.796 16.946 1.00 91.12 102 SER A CA 1
ATOM 759 C C . SER A 1 102 ? -2.846 -10.683 17.338 1.00 91.12 102 SER A C 1
ATOM 761 O O . SER A 1 102 ? -2.847 -11.874 17.044 1.00 91.12 102 SER A O 1
ATOM 763 N N . SER A 1 103 ? -3.883 -10.106 17.954 1.00 91.06 103 SER A N 1
ATOM 764 C CA . SER A 1 103 ? -5.088 -10.848 18.345 1.00 91.06 103 SER A CA 1
ATOM 765 C C . SER A 1 103 ? -5.998 -11.208 17.169 1.00 91.06 103 SER A C 1
ATOM 767 O O . SER A 1 103 ? -6.645 -12.250 17.214 1.00 91.06 103 SER A O 1
ATOM 769 N N . LEU A 1 104 ? -6.110 -10.339 16.162 1.00 89.38 104 LEU A N 1
ATOM 770 C CA . LEU A 1 104 ? -6.966 -10.555 14.990 1.00 89.38 104 LEU A CA 1
ATOM 771 C C . LEU A 1 104 ? -6.256 -11.356 13.893 1.00 89.38 104 LEU A C 1
ATOM 773 O O . LEU A 1 104 ? -6.918 -11.985 13.072 1.00 89.38 104 LEU A O 1
ATOM 777 N N . SER A 1 105 ? -4.921 -11.333 13.872 1.00 89.31 105 SER A N 1
ATOM 778 C CA . SER A 1 105 ? -4.071 -11.955 12.851 1.00 89.31 105 SER A CA 1
ATOM 779 C C . SER A 1 105 ? -4.484 -11.632 11.399 1.00 89.31 105 SER A C 1
ATOM 781 O O . SER A 1 105 ? -4.668 -12.556 10.606 1.00 89.31 105 SER A O 1
ATOM 783 N N . PRO A 1 106 ? -4.671 -10.348 11.024 1.00 90.88 106 PRO A N 1
ATOM 784 C CA . PRO A 1 106 ? -5.061 -9.993 9.664 1.00 90.88 106 PRO A CA 1
ATOM 785 C C . PRO A 1 106 ? -3.929 -10.273 8.664 1.00 90.88 106 PRO A C 1
ATOM 787 O O . PRO A 1 106 ? -2.750 -10.256 9.016 1.00 90.88 106 PRO A O 1
ATOM 790 N N . ASP A 1 107 ? -4.283 -10.459 7.391 1.00 90.81 107 ASP A N 1
ATOM 791 C CA . ASP A 1 107 ? -3.298 -10.638 6.312 1.00 90.81 107 ASP A CA 1
ATOM 792 C C . ASP A 1 107 ? -2.558 -9.338 5.955 1.00 90.81 107 ASP A C 1
ATOM 794 O O . ASP A 1 107 ? -1.423 -9.375 5.466 1.00 90.81 107 ASP A O 1
ATOM 798 N N . LEU A 1 108 ? -3.211 -8.191 6.179 1.00 92.19 108 LEU A N 1
ATOM 799 C CA . LEU A 1 108 ? -2.709 -6.855 5.872 1.00 92.19 108 LEU A CA 1
ATOM 800 C C . LEU A 1 108 ? -3.224 -5.830 6.893 1.00 92.19 108 LEU A C 1
ATOM 802 O O . LEU A 1 108 ? -4.432 -5.690 7.089 1.00 92.19 108 LEU A O 1
ATOM 806 N N . LEU A 1 109 ? -2.308 -5.066 7.485 1.00 94.00 109 LEU A N 1
ATOM 807 C CA . LEU A 1 109 ? -2.598 -3.880 8.287 1.00 94.00 109 LEU A CA 1
ATOM 808 C C . LEU A 1 109 ? -2.493 -2.634 7.400 1.00 94.00 109 LEU A C 1
ATOM 810 O O . LEU A 1 109 ? -1.399 -2.284 6.972 1.00 94.00 109 LEU A O 1
ATOM 814 N N . LEU A 1 110 ? -3.609 -1.949 7.142 1.00 92.81 110 LEU A N 1
ATOM 815 C CA . LEU A 1 110 ? -3.632 -0.697 6.380 1.00 92.81 110 LEU A CA 1
ATOM 816 C C . LEU A 1 110 ? -3.748 0.503 7.327 1.00 92.81 110 LEU A C 1
ATOM 818 O O . LEU A 1 110 ? -4.739 0.629 8.046 1.00 92.81 110 LEU A O 1
ATOM 822 N N . VAL A 1 111 ? -2.760 1.396 7.303 1.00 91.44 111 VAL A N 1
ATOM 823 C CA . VAL A 1 111 ? -2.724 2.602 8.139 1.00 91.44 111 VAL A CA 1
ATOM 824 C C . VAL A 1 111 ? -2.796 3.844 7.253 1.00 91.44 111 VAL A C 1
ATOM 826 O O . VAL A 1 111 ? -1.899 4.061 6.437 1.00 91.44 111 VAL A O 1
ATOM 829 N N . PRO A 1 112 ? -3.835 4.683 7.386 1.00 88.06 112 PRO A N 1
ATOM 830 C CA . PRO A 1 112 ? -3.888 5.942 6.664 1.00 88.06 112 PRO A CA 1
ATOM 831 C C . PRO A 1 112 ? -2.868 6.929 7.244 1.00 88.06 112 PRO A C 1
ATOM 833 O O . PRO A 1 112 ? -2.838 7.184 8.447 1.00 88.06 112 PRO A O 1
ATOM 836 N N . TRP A 1 113 ? -2.061 7.513 6.367 1.00 82.56 113 TRP A N 1
ATOM 837 C CA . TRP A 1 113 ? -1.212 8.662 6.624 1.00 82.56 113 TRP A CA 1
ATOM 838 C C . TRP A 1 113 ? -1.924 9.904 6.076 1.00 82.56 113 TRP A C 1
ATOM 840 O O . TRP A 1 113 ? -2.015 10.068 4.857 1.00 82.56 113 TRP A O 1
ATOM 850 N N . PRO A 1 114 ? -2.444 10.799 6.929 1.00 66.44 114 PRO A N 1
ATOM 851 C CA . PRO A 1 114 ? -3.073 12.022 6.448 1.00 66.44 114 PRO A CA 1
ATOM 852 C C . PRO A 1 114 ? -2.022 12.889 5.738 1.00 66.44 114 PRO A C 1
ATOM 854 O O . PRO A 1 114 ? -1.082 13.370 6.369 1.00 66.44 114 PRO A O 1
ATOM 857 N N . SER A 1 115 ? -2.154 13.071 4.420 1.00 54.38 115 SER A N 1
ATOM 858 C CA . SER A 1 115 ? -1.195 13.846 3.613 1.00 54.38 115 SER A CA 1
ATOM 859 C C . SER A 1 115 ? -1.367 15.362 3.752 1.00 54.38 115 SER A C 1
ATOM 861 O O . SER A 1 115 ? -0.554 16.118 3.226 1.00 54.38 115 SER A O 1
ATOM 863 N N . THR A 1 116 ? -2.412 15.827 4.440 1.00 48.00 116 THR A N 1
ATOM 864 C CA . THR A 1 116 ? -2.751 17.249 4.527 1.00 48.00 116 THR A CA 1
ATOM 865 C C . THR A 1 116 ? -3.116 17.638 5.960 1.00 48.00 116 THR A C 1
ATOM 867 O O . THR A 1 116 ? -4.176 17.270 6.473 1.00 48.00 116 THR A O 1
ATOM 870 N N . LEU A 1 117 ? -2.272 18.474 6.575 1.00 39.47 117 LEU A N 1
ATOM 871 C CA . LEU A 1 117 ? -2.795 19.635 7.297 1.00 39.47 117 LEU A CA 1
ATOM 872 C C . LEU A 1 117 ? -3.750 20.352 6.326 1.00 39.47 117 LEU A C 1
ATOM 874 O O . LEU A 1 117 ? -3.397 20.463 5.149 1.00 39.47 117 LEU A O 1
ATOM 878 N N . PRO A 1 118 ? -4.957 20.772 6.738 1.00 31.25 118 PRO A N 1
ATOM 879 C CA . PRO A 1 118 ? -5.820 21.538 5.849 1.00 31.25 118 PRO A CA 1
ATOM 880 C C . PRO A 1 118 ? -5.018 22.729 5.323 1.00 31.25 118 PRO A C 1
ATOM 882 O O . PRO A 1 118 ? -4.409 23.445 6.114 1.00 31.25 118 PRO A O 1
ATOM 885 N N . ALA A 1 119 ? -4.961 22.877 3.998 1.00 36.41 119 ALA A N 1
ATOM 886 C CA . ALA A 1 119 ? -4.354 24.036 3.368 1.00 36.41 119 ALA A CA 1
ATOM 887 C C . ALA A 1 119 ? -4.963 25.290 4.000 1.00 36.41 119 ALA A C 1
ATOM 889 O O . ALA A 1 119 ? -6.191 25.409 4.065 1.00 36.41 119 ALA A O 1
ATOM 890 N N . ASP A 1 120 ? -4.105 26.188 4.478 1.00 32.69 120 ASP A N 1
ATOM 891 C CA . ASP A 1 120 ? -4.473 27.528 4.909 1.00 32.69 120 ASP A CA 1
ATOM 892 C C . ASP A 1 120 ? -5.014 28.299 3.695 1.00 32.69 120 ASP A C 1
ATOM 894 O O . ASP A 1 120 ? -4.341 29.127 3.089 1.00 32.69 120 ASP A O 1
ATOM 898 N N . ASN A 1 121 ? -6.261 28.026 3.317 1.00 34.03 121 ASN A N 1
ATOM 899 C CA . ASN A 1 121 ? -7.086 29.050 2.713 1.00 34.03 121 ASN A CA 1
ATOM 900 C C . ASN A 1 121 ? -7.424 29.997 3.860 1.00 34.03 121 ASN A C 1
ATOM 902 O O . ASN A 1 121 ? -8.371 29.749 4.610 1.00 34.03 121 ASN A O 1
ATOM 906 N N . GLU A 1 122 ? -6.607 31.041 4.020 1.00 40.91 122 GLU A N 1
ATOM 907 C CA . GLU A 1 122 ? -6.882 32.210 4.856 1.00 40.91 122 GLU A CA 1
ATOM 908 C C . GLU A 1 122 ? -8.248 32.810 4.478 1.00 40.91 122 GLU A C 1
ATOM 910 O O . GLU A 1 122 ? -8.389 33.738 3.687 1.00 40.91 122 GLU A O 1
ATOM 915 N N . SER A 1 123 ? -9.293 32.234 5.055 1.00 40.12 123 SER A N 1
ATOM 916 C CA . SER A 1 123 ? -10.604 32.836 5.229 1.00 40.12 123 SER A CA 1
ATOM 917 C C . SER A 1 123 ? -11.024 32.560 6.670 1.00 40.12 123 SER A C 1
ATOM 919 O O . SER A 1 123 ? -11.810 31.676 6.993 1.00 40.12 123 SER A O 1
ATOM 921 N N . ASP A 1 124 ? -10.366 33.307 7.553 1.00 38.62 124 ASP A N 1
ATOM 922 C CA . ASP A 1 124 ? -10.964 33.913 8.740 1.00 38.62 124 ASP A CA 1
ATOM 923 C C . ASP A 1 124 ? -11.793 32.990 9.654 1.00 38.62 124 ASP A C 1
ATOM 925 O O . ASP A 1 124 ? -12.909 33.306 10.066 1.00 38.62 124 ASP A O 1
ATOM 929 N N . THR A 1 125 ? -11.241 31.832 10.027 1.00 37.09 125 THR A N 1
ATOM 930 C CA . THR A 1 125 ? -11.717 31.099 11.209 1.00 37.09 125 THR A CA 1
ATOM 931 C C . THR A 1 125 ? -10.543 30.544 12.015 1.00 37.09 125 THR A C 1
ATOM 933 O O . THR A 1 125 ? -9.726 29.798 11.476 1.00 37.09 125 THR A O 1
ATOM 936 N N . PRO A 1 126 ? -10.424 30.857 13.322 1.00 34.19 126 PRO A N 1
ATOM 937 C CA . PRO A 1 126 ? -9.347 30.321 14.139 1.00 34.19 126 PRO A CA 1
ATOM 938 C C . PRO A 1 126 ? -9.554 28.812 14.280 1.00 34.19 126 PRO A C 1
ATOM 940 O O . PRO A 1 126 ? -10.515 28.358 14.910 1.00 34.19 126 PRO A O 1
ATOM 943 N N . ALA A 1 127 ? -8.653 28.027 13.685 1.00 35.06 127 ALA A N 1
ATOM 944 C CA . ALA A 1 127 ? -8.623 26.577 13.792 1.00 35.06 127 ALA A CA 1
ATOM 945 C C . ALA A 1 127 ? -8.398 26.161 15.256 1.00 35.06 127 ALA A C 1
ATOM 947 O O . ALA A 1 127 ? -7.289 25.935 15.734 1.00 35.06 127 ALA A O 1
ATOM 948 N N . ARG A 1 128 ? -9.495 26.054 16.006 1.00 38.84 128 ARG A N 1
ATOM 949 C CA . ARG A 1 128 ? -9.541 25.503 17.358 1.00 38.84 128 ARG A CA 1
ATOM 950 C C . ARG A 1 128 ? -9.450 23.980 17.278 1.00 38.84 128 ARG A C 1
ATOM 952 O O . ARG A 1 128 ? -10.442 23.290 17.491 1.00 38.84 128 ARG A O 1
ATOM 959 N N . ARG A 1 129 ? -8.270 23.451 16.960 1.00 36.94 129 ARG A N 1
ATOM 960 C CA . ARG A 1 129 ? -7.842 22.087 17.305 1.00 36.94 129 ARG A CA 1
ATOM 961 C C . ARG A 1 129 ? -6.325 21.988 17.094 1.00 36.94 129 ARG A C 1
ATOM 963 O O . ARG A 1 129 ? -5.879 22.306 15.998 1.00 36.94 129 ARG A O 1
ATOM 970 N N . PRO A 1 130 ? -5.529 21.544 18.083 1.00 32.75 130 PRO A N 1
ATOM 971 C CA . PRO A 1 130 ? -4.151 21.160 17.802 1.00 32.75 130 PRO A CA 1
ATOM 972 C C . PRO A 1 130 ? -4.187 20.057 16.735 1.00 32.75 130 PRO A C 1
ATOM 974 O O . PRO A 1 130 ? -4.895 19.061 16.909 1.00 32.75 130 PRO A O 1
ATOM 977 N N . ALA A 1 131 ? -3.501 20.265 15.608 1.00 40.91 131 ALA A N 1
ATOM 978 C CA . ALA A 1 131 ? -3.355 19.250 14.571 1.00 40.91 131 ALA A CA 1
ATOM 979 C C . ALA A 1 131 ? -2.776 17.984 15.233 1.00 40.91 131 ALA A C 1
ATOM 981 O O . ALA A 1 131 ? -1.703 18.080 15.830 1.00 40.91 131 ALA A O 1
ATOM 982 N N . PRO A 1 132 ? -3.446 16.816 15.199 1.00 38.62 132 PRO A N 1
ATOM 983 C CA . PRO A 1 132 ? -3.035 15.669 16.013 1.00 38.62 132 PRO A CA 1
ATOM 984 C C . PRO A 1 132 ? -1.688 15.030 15.638 1.00 38.62 132 PRO A C 1
ATOM 986 O O . PRO A 1 132 ? -1.348 14.004 16.213 1.00 38.62 132 PRO A O 1
ATOM 989 N N . PHE A 1 133 ? -0.919 15.601 14.707 1.00 48.28 133 PHE A N 1
ATOM 990 C CA . PHE A 1 133 ? 0.307 15.016 14.174 1.00 48.28 133 PHE A CA 1
ATOM 991 C C . PHE A 1 133 ? 1.293 16.119 13.769 1.00 48.28 133 PHE A C 1
ATOM 993 O O . PHE A 1 133 ? 1.296 16.585 12.633 1.00 48.28 133 PHE A O 1
ATOM 1000 N N . ALA A 1 134 ? 2.132 16.555 14.709 1.00 44.88 134 ALA A N 1
ATOM 1001 C CA . ALA A 1 134 ? 3.314 17.339 14.367 1.00 44.88 134 ALA A CA 1
ATOM 1002 C C . ALA A 1 134 ? 4.293 16.473 13.535 1.00 44.88 134 ALA A C 1
ATOM 1004 O O . ALA A 1 134 ? 4.387 15.263 13.797 1.00 44.88 134 ALA A O 1
ATOM 1005 N N . PRO A 1 135 ? 5.039 17.054 12.574 1.00 49.16 135 PRO A N 1
ATOM 1006 C CA . PRO A 1 135 ? 6.149 16.368 11.906 1.00 49.16 135 PRO A CA 1
ATOM 1007 C C . PRO A 1 135 ? 7.095 15.768 12.964 1.00 49.16 135 PRO A C 1
ATOM 1009 O O . PRO A 1 135 ? 7.481 16.470 13.897 1.00 49.16 135 PRO A O 1
ATOM 1012 N N . GLY A 1 136 ? 7.396 14.467 12.888 1.00 59.22 136 GLY A N 1
ATOM 1013 C CA . GLY A 1 136 ? 8.249 13.752 13.856 1.00 59.22 136 GLY A CA 1
ATOM 1014 C C . GLY A 1 136 ? 7.532 12.716 14.739 1.00 59.22 136 GLY A C 1
ATOM 1015 O O . GLY A 1 136 ? 8.009 11.594 14.897 1.00 59.22 136 GLY A O 1
ATOM 1016 N N . ALA A 1 137 ? 6.362 13.036 15.305 1.00 64.88 137 ALA A N 1
ATOM 1017 C CA . ALA A 1 137 ? 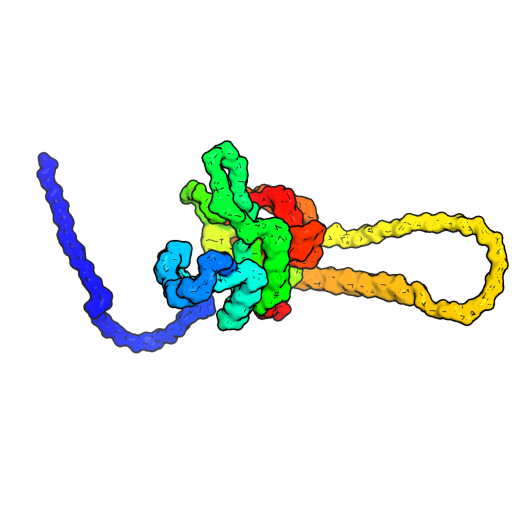5.637 12.084 16.166 1.00 64.88 137 ALA A CA 1
ATOM 1018 C C . ALA A 1 137 ? 4.912 11.003 15.345 1.00 64.88 137 ALA A C 1
ATOM 1020 O O . ALA A 1 137 ? 4.881 9.831 15.716 1.00 64.88 137 ALA A O 1
ATOM 1021 N N . HIS A 1 138 ? 4.363 11.395 14.192 1.00 72.75 138 HIS A N 1
ATOM 1022 C CA . HIS A 1 138 ? 3.695 10.472 13.275 1.00 72.75 138 HIS A CA 1
ATOM 1023 C C . HIS A 1 138 ? 4.691 9.578 12.523 1.00 72.75 138 HIS A C 1
ATOM 1025 O O . HIS A 1 138 ? 4.418 8.403 12.301 1.00 72.75 138 HIS A O 1
ATOM 1031 N N . SER A 1 139 ? 5.872 10.096 12.177 1.00 76.69 139 SER A N 1
ATOM 1032 C CA . SER A 1 139 ? 6.942 9.309 11.551 1.00 76.69 139 SER A CA 1
ATOM 1033 C C . SER A 1 139 ? 7.494 8.245 12.499 1.00 76.69 139 SER A C 1
ATOM 1035 O O . SER A 1 139 ? 7.691 7.111 12.065 1.00 76.69 139 SER A O 1
ATOM 1037 N N . ALA A 1 140 ? 7.664 8.564 13.787 1.00 81.62 140 ALA A N 1
ATOM 1038 C CA . ALA A 1 140 ? 8.023 7.582 14.811 1.00 81.62 140 ALA A CA 1
ATOM 1039 C C . ALA A 1 140 ? 6.961 6.477 14.940 1.00 81.62 140 ALA A C 1
ATOM 1041 O O . ALA A 1 140 ? 7.296 5.300 14.847 1.00 81.62 140 ALA A O 1
ATOM 1042 N N . PHE A 1 141 ? 5.682 6.855 15.043 1.00 85.88 141 PHE A N 1
ATOM 1043 C CA . PHE A 1 141 ? 4.550 5.923 15.094 1.00 85.88 141 PHE A CA 1
ATOM 1044 C C . PHE A 1 141 ? 4.501 4.976 13.881 1.00 85.88 141 PHE A C 1
ATOM 1046 O O . PHE A 1 141 ? 4.355 3.765 14.035 1.00 85.88 141 PHE A O 1
ATOM 1053 N N . ILE A 1 142 ? 4.662 5.501 12.665 1.00 88.31 142 ILE A N 1
ATO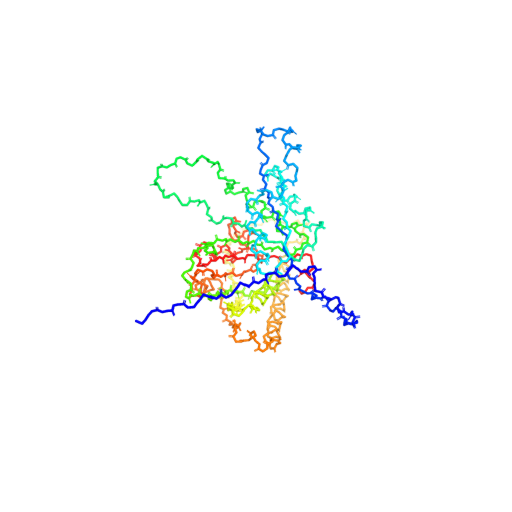M 1054 C CA . ILE A 1 142 ? 4.624 4.685 11.442 1.00 88.31 142 ILE A CA 1
ATOM 1055 C C . ILE A 1 142 ? 5.872 3.811 11.325 1.00 88.31 142 ILE A C 1
ATOM 1057 O O . ILE A 1 142 ? 5.773 2.659 10.907 1.00 88.31 142 ILE A O 1
ATOM 1061 N N . SER A 1 143 ? 7.038 4.322 11.725 1.00 87.31 143 SER A N 1
ATOM 1062 C CA . SER A 1 143 ? 8.265 3.527 11.778 1.00 87.31 143 SER A CA 1
ATOM 1063 C C . SER A 1 143 ? 8.137 2.359 12.757 1.00 87.31 143 SER A C 1
ATOM 1065 O O . SER A 1 143 ? 8.576 1.259 12.429 1.00 87.31 143 SER A O 1
ATOM 1067 N N . GLU A 1 144 ? 7.531 2.583 13.925 1.00 88.88 144 GLU A N 1
ATOM 1068 C CA . GLU A 1 144 ? 7.251 1.549 14.927 1.00 88.88 144 GLU A CA 1
ATOM 1069 C C . GLU A 1 144 ? 6.299 0.491 14.361 1.00 88.88 144 GLU A C 1
ATOM 1071 O O . GLU A 1 144 ? 6.649 -0.687 14.332 1.00 88.88 144 GLU A O 1
ATOM 1076 N N . ILE A 1 145 ? 5.160 0.901 13.785 1.00 90.81 145 ILE A N 1
ATOM 1077 C CA . ILE A 1 145 ? 4.210 -0.030 13.156 1.00 90.81 145 ILE A CA 1
ATOM 1078 C C . ILE A 1 145 ? 4.880 -0.854 12.063 1.00 90.81 145 ILE A C 1
ATOM 1080 O O . ILE A 1 145 ? 4.757 -2.073 12.047 1.00 90.81 145 ILE A O 1
ATOM 1084 N N . LEU A 1 146 ? 5.595 -0.209 11.141 1.00 88.94 146 LEU A N 1
ATOM 1085 C CA . LEU A 1 146 ? 6.252 -0.922 10.053 1.00 88.94 146 LEU A CA 1
ATOM 1086 C C . LEU A 1 146 ? 7.353 -1.856 10.573 1.00 88.94 146 LEU A C 1
ATOM 1088 O O . LEU A 1 146 ? 7.641 -2.854 9.925 1.00 88.94 146 LEU A O 1
ATOM 1092 N N . SER A 1 147 ? 7.997 -1.551 11.698 1.00 88.38 147 SER A N 1
ATOM 1093 C CA . SER A 1 147 ? 9.046 -2.405 12.265 1.00 88.38 147 SER A CA 1
ATOM 1094 C C . SER A 1 147 ? 8.489 -3.604 13.034 1.00 88.38 147 SER A C 1
ATOM 1096 O O . SER A 1 147 ? 9.078 -4.680 12.974 1.00 88.38 147 SER A O 1
ATOM 1098 N N . GLU A 1 148 ? 7.386 -3.421 13.758 1.00 90.12 148 GLU A N 1
ATOM 1099 C CA . GLU A 1 148 ? 6.874 -4.398 14.727 1.00 90.12 148 GLU A CA 1
ATOM 1100 C C . GLU A 1 148 ? 5.597 -5.120 14.273 1.00 90.12 148 GLU A C 1
ATOM 1102 O O . GLU A 1 148 ? 5.128 -6.029 14.960 1.00 90.12 148 GLU A O 1
ATOM 1107 N N . ALA A 1 149 ? 5.019 -4.752 13.124 1.00 89.88 149 ALA A N 1
ATOM 1108 C CA . ALA A 1 149 ? 3.811 -5.395 12.618 1.00 89.88 149 ALA A CA 1
ATOM 1109 C C . ALA A 1 149 ? 4.002 -6.919 12.447 1.00 89.88 149 ALA A C 1
ATOM 1111 O O . ALA A 1 149 ? 4.910 -7.354 11.734 1.00 89.88 149 ALA A O 1
ATOM 1112 N N . PRO A 1 150 ? 3.113 -7.749 13.031 1.00 88.94 150 PRO A N 1
ATOM 1113 C CA . PRO A 1 150 ? 3.188 -9.209 12.915 1.00 88.94 150 PRO A CA 1
ATOM 1114 C C . PRO A 1 150 ? 2.711 -9.734 11.547 1.00 88.94 150 PRO A C 1
ATOM 1116 O O . PRO A 1 150 ? 2.818 -10.927 11.265 1.00 88.94 150 PRO A O 1
ATOM 1119 N N . CYS A 1 151 ? 2.161 -8.863 10.700 1.00 91.75 151 CYS A N 1
ATOM 1120 C CA . CYS A 1 151 ? 1.640 -9.165 9.370 1.00 91.75 151 CYS A CA 1
ATOM 1121 C C . CYS A 1 151 ? 2.188 -8.174 8.336 1.00 91.75 151 CYS A C 1
ATOM 1123 O O . CYS A 1 151 ? 2.938 -7.257 8.675 1.00 91.75 151 CYS A O 1
ATOM 1125 N N . ASN A 1 152 ? 1.783 -8.324 7.073 1.00 93.19 152 ASN A N 1
ATOM 1126 C CA . ASN A 1 152 ? 2.070 -7.312 6.061 1.00 93.19 152 ASN A CA 1
ATOM 1127 C C . ASN A 1 152 ? 1.456 -5.978 6.487 1.00 93.19 152 ASN A C 1
ATOM 1129 O O . ASN A 1 152 ? 0.340 -5.945 7.011 1.00 93.19 152 ASN A O 1
ATOM 1133 N N . ALA A 1 153 ? 2.162 -4.882 6.247 1.00 93.62 153 ALA A N 1
ATOM 1134 C CA . ALA A 1 153 ? 1.705 -3.546 6.596 1.00 93.62 153 ALA A CA 1
ATOM 1135 C C . ALA A 1 153 ? 1.706 -2.654 5.356 1.00 93.62 153 ALA A C 1
ATOM 1137 O O . ALA A 1 153 ? 2.620 -2.717 4.540 1.00 93.62 153 ALA A O 1
ATOM 1138 N N . ALA A 1 154 ? 0.686 -1.818 5.214 1.00 93.69 154 ALA A N 1
ATOM 1139 C CA . ALA A 1 154 ? 0.565 -0.846 4.145 1.00 93.69 154 ALA A CA 1
ATOM 1140 C C . ALA A 1 154 ? 0.227 0.528 4.720 1.00 93.69 154 ALA A C 1
ATOM 1142 O O . ALA A 1 154 ? -0.653 0.658 5.570 1.00 93.69 154 ALA A O 1
ATOM 1143 N N . ILE A 1 155 ? 0.911 1.559 4.239 1.00 92.44 155 ILE A N 1
ATOM 1144 C CA . ILE A 1 155 ? 0.658 2.951 4.604 1.00 92.44 155 ILE A CA 1
ATOM 1145 C C . ILE A 1 155 ? -0.020 3.637 3.426 1.00 92.44 155 ILE A C 1
ATOM 1147 O O . ILE A 1 155 ? 0.560 3.692 2.347 1.00 92.44 155 ILE A O 1
ATOM 1151 N N . LEU A 1 156 ? -1.230 4.157 3.627 1.00 90.94 156 LEU A N 1
ATOM 1152 C CA . LEU A 1 156 ? -1.997 4.868 2.601 1.00 90.94 156 LEU A CA 1
ATOM 1153 C C . LEU A 1 156 ? -1.875 6.376 2.794 1.00 90.94 156 LEU A C 1
ATOM 1155 O O . LEU A 1 156 ? -2.435 6.927 3.734 1.00 90.94 156 LEU A O 1
ATOM 1159 N N . ILE A 1 157 ? -1.211 7.049 1.871 1.00 86.81 157 ILE A N 1
ATOM 1160 C CA . ILE A 1 157 ? -1.121 8.504 1.795 1.00 86.81 157 ILE A CA 1
ATOM 1161 C C . ILE A 1 157 ? -2.195 8.976 0.820 1.00 86.81 157 ILE A C 1
ATOM 1163 O O . ILE A 1 157 ? -2.007 8.953 -0.399 1.00 86.81 157 ILE A O 1
ATOM 1167 N N . ASP A 1 158 ? -3.337 9.374 1.371 1.00 82.25 158 ASP A N 1
ATOM 1168 C CA . ASP A 1 158 ? -4.462 9.865 0.579 1.00 82.25 158 ASP A CA 1
ATOM 1169 C C . ASP A 1 158 ? -4.211 11.308 0.123 1.00 82.25 158 ASP A C 1
ATOM 1171 O O . ASP A 1 158 ? -3.980 12.199 0.948 1.00 82.25 158 ASP A O 1
ATOM 1175 N N . ARG A 1 159 ? -4.249 11.524 -1.196 1.00 73.75 159 ARG A N 1
ATOM 1176 C CA . ARG A 1 159 ? -4.167 12.854 -1.826 1.00 73.75 159 ARG A CA 1
ATOM 1177 C C . ARG A 1 159 ? -5.422 13.197 -2.627 1.00 73.75 159 ARG A C 1
ATOM 1179 O O . ARG A 1 159 ? -5.687 14.372 -2.866 1.00 73.75 159 ARG A O 1
ATOM 1186 N N . SER A 1 160 ? -6.178 12.192 -3.071 1.00 63.56 160 SER A N 1
ATOM 1187 C CA . SER A 1 160 ? -7.290 12.377 -4.013 1.00 63.56 160 SER A CA 1
ATOM 1188 C C . SER A 1 160 ? -8.321 11.241 -4.024 1.00 63.56 160 SER A C 1
ATOM 1190 O O . SER A 1 160 ? -9.271 11.312 -4.803 1.00 63.56 160 SER A O 1
ATOM 1192 N N . PHE A 1 161 ? -8.191 10.211 -3.178 1.00 58.53 161 PHE A N 1
ATOM 1193 C CA . PHE A 1 161 ? -9.059 9.026 -3.202 1.00 58.53 161 PHE A CA 1
ATOM 1194 C C . PHE A 1 161 ? -10.506 9.343 -2.777 1.00 58.53 161 PHE A C 1
ATOM 1196 O O . PHE A 1 161 ? -11.437 8.629 -3.144 1.00 58.53 161 PHE A O 1
ATOM 1203 N N . GLY A 1 162 ? -10.709 10.437 -2.032 1.00 52.31 162 GLY A N 1
ATOM 1204 C CA . GLY A 1 162 ? -12.020 10.911 -1.570 1.00 52.31 162 GLY A CA 1
ATOM 1205 C C . GLY A 1 162 ? -12.603 12.117 -2.317 1.00 52.31 162 GLY A C 1
ATOM 1206 O O . GLY A 1 162 ? -13.660 12.612 -1.918 1.00 52.31 162 GLY A O 1
ATOM 1207 N N . ALA A 1 163 ? -11.938 12.633 -3.357 1.00 56.31 163 ALA A N 1
ATOM 1208 C CA . ALA A 1 163 ? -12.452 13.780 -4.104 1.00 56.31 163 ALA A CA 1
ATOM 1209 C C . ALA A 1 163 ? -13.676 13.368 -4.953 1.00 56.31 163 ALA A C 1
ATOM 1211 O O . ALA A 1 163 ? -13.668 12.287 -5.544 1.00 56.31 163 ALA A O 1
ATOM 1212 N N . PRO A 1 164 ? -14.741 14.190 -5.034 1.00 53.91 164 PRO A N 1
ATOM 1213 C CA . PRO A 1 164 ? -15.911 13.870 -5.844 1.00 53.91 164 PRO A CA 1
ATOM 1214 C C . PRO A 1 164 ? -15.523 13.812 -7.325 1.00 53.91 164 PRO A C 1
ATOM 1216 O O . PRO A 1 164 ? -15.327 14.840 -7.972 1.00 53.91 164 PRO A O 1
ATOM 1219 N N . VAL A 1 165 ? -15.413 12.597 -7.857 1.00 56.16 165 VAL A N 1
ATOM 1220 C CA . VAL A 1 165 ? -15.111 12.367 -9.271 1.00 56.16 165 VAL A CA 1
ATOM 1221 C C . VAL A 1 165 ? -16.404 12.511 -10.081 1.00 56.16 165 VAL A C 1
ATOM 1223 O O . VAL A 1 165 ? -17.423 11.909 -9.710 1.00 56.16 165 VAL A O 1
ATOM 1226 N N . PRO A 1 166 ? -16.424 13.292 -11.177 1.00 53.22 166 PRO A N 1
ATOM 1227 C CA . PRO A 1 166 ? -17.558 13.296 -12.089 1.00 53.22 166 PRO A CA 1
ATOM 1228 C C . PRO A 1 166 ? -17.799 11.874 -12.609 1.00 53.22 166 PRO A C 1
ATOM 1230 O O . PRO A 1 166 ? -16.892 11.205 -13.092 1.00 53.22 166 PRO A O 1
ATOM 1233 N N . SER A 1 167 ? -19.045 11.407 -12.511 1.00 51.62 167 SER A N 1
ATOM 1234 C CA . SER A 1 167 ? -19.465 10.000 -12.641 1.00 51.62 167 SER A CA 1
ATOM 1235 C C . SER A 1 167 ? -19.201 9.324 -13.998 1.00 51.62 167 SER A C 1
ATOM 1237 O O . SER A 1 167 ? -19.608 8.173 -14.185 1.00 51.62 167 SER A O 1
ATOM 1239 N N . ALA A 1 168 ? -18.588 10.045 -14.939 1.00 53.53 168 ALA A N 1
ATOM 1240 C CA . ALA A 1 168 ? -18.249 9.593 -16.280 1.00 53.53 168 ALA A CA 1
ATOM 1241 C C . ALA A 1 168 ? -16.945 8.784 -16.324 1.00 53.53 168 ALA A C 1
ATOM 1243 O O . ALA A 1 168 ? -16.831 7.914 -17.182 1.00 53.53 168 ALA A O 1
ATOM 1244 N N . ASP A 1 169 ? -16.018 9.009 -15.386 1.00 55.38 169 ASP A N 1
ATOM 1245 C CA . ASP A 1 169 ? -14.765 8.261 -15.313 1.00 55.38 169 ASP A CA 1
ATOM 1246 C C . ASP A 1 169 ? -14.752 7.389 -14.056 1.00 55.38 169 ASP A C 1
ATOM 1248 O O . ASP A 1 169 ? -14.477 7.834 -12.945 1.00 55.38 169 ASP A O 1
ATOM 1252 N N . ARG A 1 170 ? -15.196 6.139 -14.217 1.00 61.03 170 ARG A N 1
ATOM 1253 C CA . ARG A 1 170 ? -15.153 5.122 -13.153 1.00 61.03 170 ARG A CA 1
ATOM 1254 C C . ARG A 1 170 ? -13.860 4.311 -13.199 1.00 61.03 170 ARG A C 1
ATOM 1256 O O . ARG A 1 170 ? -13.756 3.340 -12.459 1.00 61.03 170 ARG A O 1
ATOM 1263 N N . GLY A 1 171 ? -12.950 4.629 -14.120 1.00 72.00 171 GLY A N 1
ATOM 1264 C CA . GLY A 1 171 ? -11.663 3.965 -14.228 1.00 72.00 171 GLY A CA 1
ATOM 1265 C C . GLY A 1 171 ? -10.743 4.417 -13.103 1.00 72.00 171 GLY A C 1
ATOM 1266 O O . GLY A 1 171 ? -10.624 5.607 -12.844 1.00 72.00 171 GLY A O 1
ATOM 1267 N N . HIS A 1 172 ? -10.100 3.468 -12.437 1.00 84.69 172 HIS A N 1
ATOM 1268 C CA . HIS A 1 172 ? -8.981 3.737 -11.543 1.00 84.69 172 HIS A CA 1
ATOM 1269 C C . HIS A 1 172 ? -7.725 3.157 -12.176 1.00 84.69 172 HIS A C 1
ATOM 1271 O O . HIS A 1 172 ? -7.732 1.991 -12.595 1.00 84.69 172 HIS A O 1
ATOM 1277 N N . HIS A 1 173 ? -6.660 3.949 -12.249 1.00 89.75 173 HIS A N 1
ATOM 1278 C CA . HIS A 1 173 ? -5.369 3.465 -12.709 1.00 89.75 173 HIS A CA 1
ATOM 1279 C C . HIS A 1 173 ? -4.416 3.237 -11.534 1.00 89.75 173 HIS A C 1
ATOM 1281 O O . HIS A 1 173 ? -4.314 4.064 -10.627 1.00 89.75 173 HIS A O 1
ATOM 1287 N N . ILE A 1 174 ? -3.734 2.091 -11.533 1.00 93.00 174 ILE A N 1
ATOM 1288 C CA . ILE A 1 174 ? -2.719 1.745 -10.542 1.00 93.00 174 ILE A CA 1
ATOM 1289 C C . ILE A 1 174 ? -1.352 1.711 -11.212 1.00 93.00 174 ILE A C 1
ATOM 1291 O O . ILE A 1 174 ? -1.098 0.849 -12.046 1.00 93.00 174 ILE A O 1
ATOM 1295 N N . PHE A 1 175 ? -0.438 2.570 -10.784 1.00 93.62 175 PHE A N 1
ATOM 1296 C CA . PHE A 1 175 ? 0.960 2.489 -11.184 1.00 93.62 175 PHE A CA 1
ATOM 1297 C C . PHE A 1 175 ? 1.776 1.781 -10.099 1.00 93.62 175 PHE A C 1
ATOM 1299 O O . PHE A 1 175 ? 1.743 2.166 -8.929 1.00 93.62 175 PHE A O 1
ATOM 1306 N N . PHE A 1 176 ? 2.503 0.733 -10.476 1.00 94.75 176 PHE A N 1
ATOM 1307 C CA . PHE A 1 176 ? 3.307 -0.069 -9.559 1.00 94.75 176 PHE A CA 1
ATOM 1308 C C . PHE A 1 176 ? 4.704 -0.319 -10.139 1.00 94.75 176 PHE A C 1
ATOM 1310 O O . PHE A 1 176 ? 4.876 -1.204 -10.981 1.00 94.75 176 PHE A O 1
ATOM 1317 N N . PRO A 1 177 ? 5.727 0.430 -9.706 1.00 92.38 177 PRO A N 1
ATOM 1318 C CA . PRO A 1 177 ? 7.099 0.081 -10.015 1.00 92.38 177 PRO A CA 1
ATOM 1319 C C . PRO A 1 177 ? 7.582 -1.086 -9.163 1.00 92.38 177 PRO A C 1
ATOM 1321 O O . PRO A 1 177 ? 7.520 -1.055 -7.936 1.00 92.38 177 PRO A O 1
ATOM 1324 N N . PHE A 1 178 ? 8.113 -2.096 -9.836 1.00 91.50 178 PHE A N 1
ATOM 1325 C CA . PHE A 1 178 ? 8.679 -3.286 -9.233 1.00 91.50 178 PHE A CA 1
ATOM 1326 C C . PHE A 1 178 ? 10.208 -3.211 -9.295 1.00 91.50 178 PHE A C 1
ATOM 1328 O O . PHE A 1 178 ? 10.801 -3.343 -10.366 1.00 91.50 178 PHE A O 1
ATOM 1335 N N . ILE A 1 179 ? 10.849 -2.988 -8.147 1.00 87.25 179 ILE A N 1
ATOM 1336 C CA . ILE A 1 179 ? 12.313 -2.979 -7.997 1.00 87.25 179 ILE A CA 1
ATOM 1337 C C . ILE A 1 179 ? 12.824 -4.389 -7.662 1.00 87.25 179 ILE A C 1
ATOM 1339 O O . ILE A 1 179 ? 13.934 -4.761 -8.054 1.00 87.25 179 ILE A O 1
ATOM 1343 N N . GLY A 1 180 ? 12.011 -5.167 -6.949 1.00 84.31 180 GLY A N 1
ATOM 1344 C CA . GLY A 1 180 ? 12.310 -6.515 -6.485 1.00 84.31 180 GLY A CA 1
ATOM 1345 C C . GLY A 1 180 ? 12.416 -6.610 -4.961 1.00 84.31 180 GLY A C 1
ATOM 1346 O O . GLY A 1 180 ? 12.529 -5.618 -4.238 1.00 84.31 180 GLY A O 1
ATOM 1347 N N . GLY A 1 181 ? 12.406 -7.842 -4.459 1.00 87.38 181 GLY A N 1
ATOM 1348 C CA . GLY A 1 181 ? 12.397 -8.152 -3.029 1.00 87.38 181 GLY A CA 1
ATOM 1349 C C . GLY A 1 181 ? 11.008 -8.398 -2.428 1.00 87.38 181 GLY A C 1
ATOM 1350 O O . GLY A 1 181 ? 9.972 -8.291 -3.083 1.00 87.38 181 GLY A O 1
ATOM 1351 N N . ALA A 1 182 ? 10.994 -8.765 -1.143 1.00 88.81 182 ALA A N 1
ATOM 1352 C CA . ALA A 1 182 ? 9.793 -9.250 -0.458 1.00 88.81 182 ALA A CA 1
ATOM 1353 C C . ALA A 1 182 ? 8.660 -8.209 -0.404 1.00 88.81 182 ALA A C 1
ATOM 1355 O O . ALA A 1 182 ? 7.499 -8.548 -0.632 1.00 88.81 182 ALA A O 1
ATOM 1356 N N . ASP A 1 183 ? 8.994 -6.940 -0.144 1.00 91.69 183 ASP A N 1
ATOM 1357 C CA . ASP A 1 183 ? 8.012 -5.851 -0.073 1.00 91.69 183 ASP A CA 1
ATOM 1358 C C . ASP A 1 183 ? 7.260 -5.689 -1.404 1.00 91.69 183 ASP A C 1
ATOM 1360 O O . ASP A 1 183 ? 6.030 -5.617 -1.414 1.00 91.69 183 ASP A O 1
ATOM 1364 N N . ASP A 1 184 ? 7.985 -5.721 -2.526 1.00 91.38 184 ASP A N 1
ATOM 1365 C CA . ASP A 1 184 ? 7.416 -5.591 -3.869 1.00 91.38 184 ASP A CA 1
ATOM 1366 C C . ASP A 1 184 ? 6.613 -6.829 -4.286 1.00 91.38 184 ASP A C 1
ATOM 1368 O O . ASP A 1 184 ? 5.578 -6.701 -4.939 1.00 91.38 184 ASP A O 1
ATOM 1372 N N . ARG A 1 185 ? 7.020 -8.038 -3.876 1.00 90.00 185 ARG A N 1
ATOM 1373 C CA . ARG A 1 185 ? 6.240 -9.269 -4.117 1.00 90.00 185 ARG A CA 1
ATOM 1374 C C . ARG A 1 185 ? 4.872 -9.211 -3.431 1.00 90.00 185 ARG A C 1
ATOM 1376 O O . ARG A 1 185 ? 3.852 -9.549 -4.037 1.00 90.00 185 ARG A O 1
ATOM 1383 N N . VAL A 1 186 ? 4.829 -8.738 -2.182 1.00 91.94 186 VAL A N 1
ATOM 1384 C CA . VAL A 1 186 ? 3.571 -8.531 -1.446 1.00 91.94 186 VAL A CA 1
ATOM 1385 C C . VAL A 1 186 ? 2.750 -7.403 -2.078 1.00 91.94 186 VAL A C 1
ATOM 1387 O O . VAL A 1 186 ? 1.539 -7.557 -2.264 1.00 91.94 186 VAL A O 1
ATOM 1390 N N . ALA A 1 187 ? 3.397 -6.299 -2.461 1.00 92.94 187 ALA A N 1
ATOM 1391 C CA . ALA A 1 187 ? 2.753 -5.179 -3.139 1.00 92.94 187 ALA A CA 1
ATOM 1392 C C . ALA A 1 187 ? 2.114 -5.597 -4.472 1.00 92.94 187 ALA A C 1
ATOM 1394 O O . ALA A 1 187 ? 0.965 -5.254 -4.742 1.00 92.94 187 ALA A O 1
ATOM 1395 N N . LEU A 1 188 ? 2.799 -6.418 -5.268 1.00 92.06 188 LEU A N 1
ATOM 1396 C CA . LEU A 1 188 ? 2.285 -6.924 -6.536 1.00 92.06 188 LEU A CA 1
ATOM 1397 C C . LEU A 1 188 ? 1.027 -7.772 -6.344 1.00 92.06 188 LEU A C 1
ATOM 1399 O O . LEU A 1 188 ? 0.044 -7.597 -7.061 1.00 92.06 188 LEU A O 1
ATOM 1403 N N . ARG A 1 189 ? 1.005 -8.654 -5.337 1.00 90.06 189 ARG A N 1
ATOM 1404 C CA . ARG A 1 189 ? -0.203 -9.421 -4.999 1.00 90.06 189 ARG A CA 1
ATOM 1405 C C . ARG A 1 189 ? -1.358 -8.497 -4.615 1.00 90.06 189 ARG A C 1
ATOM 1407 O O . ARG A 1 189 ? -2.495 -8.751 -5.012 1.00 90.06 189 ARG A O 1
ATOM 1414 N N . PHE A 1 190 ? -1.076 -7.442 -3.855 1.00 91.19 190 PHE A N 1
ATOM 1415 C CA . PHE A 1 190 ? -2.071 -6.434 -3.503 1.00 91.19 190 PHE A CA 1
ATOM 1416 C C . PHE A 1 190 ? -2.629 -5.732 -4.754 1.00 91.19 190 PHE A C 1
ATOM 1418 O O . PHE A 1 190 ? -3.846 -5.679 -4.926 1.00 91.19 190 PHE A O 1
ATOM 1425 N N . VAL A 1 191 ? -1.767 -5.301 -5.680 1.00 92.69 191 VAL A N 1
ATOM 1426 C CA . VAL A 1 191 ? -2.166 -4.683 -6.959 1.00 92.69 191 VAL A CA 1
ATOM 1427 C C . VAL A 1 191 ? -3.012 -5.635 -7.806 1.00 92.69 191 VAL A C 1
ATOM 1429 O O . VAL A 1 191 ? -4.096 -5.264 -8.258 1.00 92.69 191 VAL A O 1
ATOM 1432 N N . LEU A 1 192 ? -2.581 -6.888 -7.969 1.00 90.56 192 LEU A N 1
ATOM 1433 C CA . LEU A 1 192 ? -3.331 -7.894 -8.726 1.00 90.56 192 LEU A CA 1
ATOM 1434 C C . LEU A 1 192 ? -4.693 -8.199 -8.095 1.00 90.56 192 LEU A C 1
ATOM 1436 O O . LEU A 1 192 ? -5.672 -8.419 -8.809 1.00 90.56 192 LEU A O 1
ATOM 1440 N N . GLN A 1 193 ? -4.783 -8.182 -6.762 1.00 88.56 193 GLN A N 1
ATOM 1441 C CA . GLN A 1 193 ? -6.050 -8.341 -6.055 1.00 88.56 193 GLN A CA 1
ATOM 1442 C C . GLN A 1 193 ? -7.002 -7.169 -6.336 1.00 88.56 193 GLN A C 1
ATOM 1444 O O . GLN A 1 193 ? -8.193 -7.407 -6.532 1.00 88.56 193 GLN A O 1
ATOM 1449 N N . LEU A 1 194 ? -6.500 -5.932 -6.407 1.00 87.88 194 LEU A N 1
ATOM 1450 C CA . LEU A 1 194 ? -7.304 -4.761 -6.778 1.00 87.88 194 LEU A CA 1
ATOM 1451 C C . LEU A 1 194 ? -7.739 -4.803 -8.251 1.00 87.88 194 LEU A C 1
ATOM 1453 O O . LEU A 1 194 ? -8.898 -4.509 -8.552 1.00 87.88 194 LEU A O 1
ATOM 1457 N N . ALA A 1 195 ? -6.858 -5.252 -9.148 1.00 88.62 195 ALA A N 1
ATOM 1458 C CA . ALA A 1 195 ? -7.113 -5.384 -10.587 1.00 88.62 195 ALA A CA 1
ATOM 1459 C C . ALA A 1 195 ? -8.151 -6.471 -10.948 1.00 88.62 195 ALA A C 1
ATOM 1461 O O . ALA A 1 195 ? -8.624 -6.548 -12.092 1.00 88.62 195 ALA A O 1
ATOM 1462 N N . LYS A 1 196 ? -8.566 -7.312 -9.984 1.00 86.31 196 LYS A N 1
ATOM 1463 C CA . LYS A 1 196 ? -9.734 -8.200 -10.149 1.00 86.31 196 LYS A CA 1
ATOM 1464 C C . LYS A 1 196 ? -11.018 -7.407 -10.407 1.00 86.31 196 LYS A C 1
ATOM 1466 O O . LYS A 1 196 ? -11.922 -7.918 -11.067 1.00 86.31 196 LYS A O 1
ATOM 1471 N N . ASN A 1 197 ? -11.090 -6.158 -9.944 1.00 83.19 197 ASN A N 1
ATOM 1472 C CA . ASN A 1 197 ? -12.183 -5.255 -10.274 1.00 83.19 197 ASN A CA 1
ATOM 1473 C C . ASN A 1 197 ? -12.077 -4.789 -11.731 1.00 83.19 197 ASN A C 1
ATOM 1475 O O . ASN A 1 197 ? -11.035 -4.322 -12.177 1.00 83.19 197 ASN A O 1
ATOM 1479 N N . ARG A 1 198 ? -13.184 -4.856 -12.480 1.00 83.19 198 ARG A N 1
ATOM 1480 C CA . ARG A 1 198 ? -13.215 -4.511 -13.919 1.00 83.19 198 ARG A CA 1
ATOM 1481 C C . ARG A 1 198 ? -12.942 -3.037 -14.219 1.00 83.19 198 ARG A C 1
ATOM 1483 O O . ARG A 1 198 ? -12.635 -2.702 -15.354 1.00 83.19 198 ARG A O 1
ATOM 1490 N N . HIS A 1 199 ? -13.102 -2.185 -13.217 1.00 84.12 199 HIS A N 1
ATOM 1491 C CA . HIS A 1 199 ? -12.893 -0.745 -13.304 1.00 84.12 199 HIS A CA 1
ATOM 1492 C C . HIS A 1 199 ? -11.469 -0.324 -12.921 1.00 84.12 199 HIS A C 1
ATOM 1494 O O . HIS A 1 199 ? -11.162 0.858 -12.954 1.00 84.12 199 HIS A O 1
ATOM 1500 N N . VAL A 1 200 ? -10.608 -1.277 -12.552 1.00 88.69 200 VAL A N 1
ATOM 1501 C CA . VAL A 1 200 ? -9.226 -1.018 -12.149 1.00 88.69 200 VAL A CA 1
ATOM 1502 C C . VAL A 1 200 ? -8.287 -1.525 -13.238 1.00 88.69 200 VAL A C 1
ATOM 1504 O O . VAL A 1 200 ? -8.355 -2.692 -13.632 1.00 88.69 200 VAL A O 1
ATOM 1507 N N . THR A 1 201 ? -7.408 -0.649 -13.706 1.00 90.12 201 THR A N 1
ATOM 1508 C CA . THR A 1 201 ? -6.289 -0.971 -14.602 1.00 90.12 201 THR A CA 1
ATOM 1509 C C . THR A 1 201 ? -4.983 -0.816 -13.838 1.00 90.12 201 THR A C 1
ATOM 1511 O O . THR A 1 201 ? -4.929 -0.039 -12.887 1.00 90.12 201 THR A O 1
ATOM 1514 N N . ALA A 1 202 ? -3.951 -1.571 -14.203 1.00 92.19 202 ALA A N 1
ATOM 1515 C CA . ALA A 1 202 ? -2.660 -1.489 -13.537 1.00 92.19 202 ALA A CA 1
ATOM 1516 C C . ALA A 1 202 ? -1.498 -1.523 -14.533 1.00 92.19 202 ALA A C 1
ATOM 1518 O O . ALA A 1 202 ? -1.469 -2.363 -15.428 1.00 92.19 202 ALA A O 1
ATOM 1519 N N . THR A 1 203 ? -0.515 -0.656 -14.329 1.00 92.75 203 THR A N 1
ATOM 1520 C CA . THR A 1 203 ? 0.771 -0.680 -15.026 1.00 92.75 203 THR A CA 1
ATOM 1521 C C . THR A 1 203 ? 1.842 -1.116 -14.035 1.00 92.75 203 THR A C 1
ATOM 1523 O O . THR A 1 203 ? 2.104 -0.437 -13.042 1.00 92.75 203 THR A O 1
ATOM 1526 N N . VAL A 1 204 ? 2.452 -2.269 -14.297 1.00 92.81 204 VAL A N 1
ATOM 1527 C CA . VAL A 1 204 ? 3.573 -2.820 -13.535 1.00 92.81 204 VAL A CA 1
ATOM 1528 C C . VAL A 1 204 ? 4.861 -2.502 -14.284 1.00 92.81 204 VAL A C 1
ATOM 1530 O O . V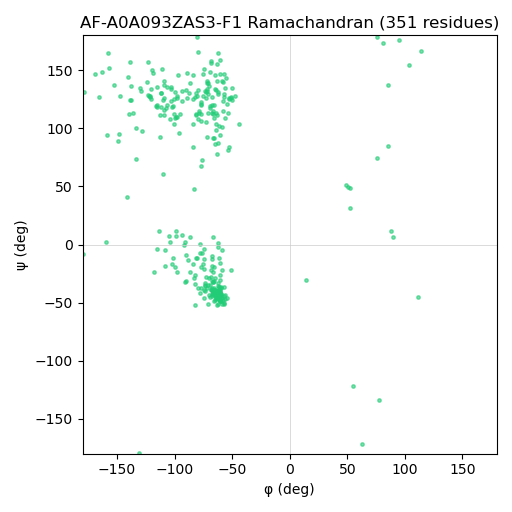AL A 1 204 ? 5.111 -3.067 -15.346 1.00 92.81 204 VAL A O 1
ATOM 1533 N N . LEU A 1 205 ? 5.680 -1.601 -13.744 1.00 92.19 205 LEU A N 1
ATOM 1534 C CA . LEU A 1 205 ? 6.957 -1.220 -14.348 1.00 92.19 205 LEU A CA 1
ATOM 1535 C C . LEU A 1 205 ? 8.105 -1.947 -13.646 1.00 92.19 205 LEU A C 1
ATOM 1537 O O . LEU A 1 205 ? 8.499 -1.575 -12.543 1.00 92.19 205 LEU A O 1
ATOM 1541 N N . GLN A 1 206 ? 8.662 -2.974 -14.278 1.00 89.44 206 GLN A N 1
ATOM 1542 C CA . GLN A 1 206 ? 9.874 -3.630 -13.812 1.00 89.44 206 GLN A CA 1
ATOM 1543 C C . GLN A 1 206 ? 11.071 -2.694 -13.990 1.00 89.44 206 GLN A C 1
ATOM 1545 O O . GLN A 1 206 ? 11.442 -2.321 -15.104 1.00 89.44 206 GLN A O 1
ATOM 1550 N N . VAL A 1 207 ? 11.697 -2.330 -12.875 1.00 85.56 207 VAL A N 1
ATOM 1551 C CA . VAL A 1 207 ? 12.856 -1.445 -12.872 1.00 85.56 207 VAL A CA 1
ATOM 1552 C C . VAL A 1 207 ? 14.100 -2.242 -13.249 1.00 85.56 207 VAL A C 1
ATOM 1554 O O . VAL A 1 207 ? 14.623 -3.031 -12.459 1.00 85.56 207 VAL A O 1
ATOM 1557 N N . ILE A 1 208 ? 14.614 -2.005 -14.451 1.00 80.81 208 ILE A N 1
ATOM 1558 C CA . ILE A 1 208 ? 15.906 -2.528 -14.883 1.00 80.81 208 ILE A CA 1
ATOM 1559 C C . ILE A 1 208 ? 17.007 -1.624 -14.333 1.00 80.81 208 ILE A C 1
ATOM 1561 O O . ILE A 1 208 ? 17.169 -0.465 -14.707 1.00 80.81 208 ILE A O 1
ATOM 1565 N N . HIS A 1 209 ? 17.784 -2.144 -13.388 1.00 63.19 209 HIS A N 1
ATOM 1566 C CA . HIS A 1 209 ? 18.926 -1.411 -12.862 1.00 63.19 209 HIS A CA 1
ATOM 1567 C C . HIS A 1 209 ? 20.131 -1.624 -13.781 1.00 63.19 209 HIS A C 1
ATOM 1569 O O 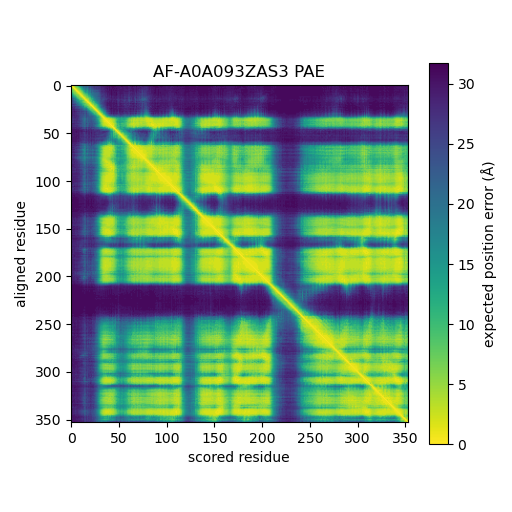. HIS A 1 209 ? 20.978 -2.483 -13.531 1.00 63.19 209 HIS A O 1
ATOM 1575 N N . THR A 1 210 ? 20.216 -0.840 -14.852 1.00 45.53 210 THR A N 1
ATOM 1576 C CA . THR A 1 210 ? 21.402 -0.772 -15.711 1.00 45.53 210 THR A CA 1
ATOM 1577 C C . THR A 1 210 ? 22.486 0.061 -15.029 1.00 45.53 210 THR A C 1
ATOM 1579 O O . THR A 1 210 ? 22.821 1.159 -15.461 1.00 45.53 210 THR A O 1
ATOM 1582 N N . ALA A 1 211 ? 23.040 -0.437 -13.927 1.00 40.03 211 ALA A N 1
ATOM 1583 C CA . ALA A 1 211 ? 24.248 0.136 -13.353 1.00 40.03 211 ALA A CA 1
ATOM 1584 C C . ALA A 1 211 ? 25.268 -0.977 -13.127 1.00 40.03 211 ALA A C 1
ATOM 1586 O O . ALA A 1 211 ? 25.256 -1.669 -12.108 1.00 40.03 211 ALA A O 1
ATOM 1587 N N . ALA A 1 212 ? 26.193 -1.110 -14.082 1.00 35.09 212 ALA A N 1
ATOM 1588 C CA . ALA A 1 212 ? 27.560 -1.421 -13.701 1.00 35.09 212 ALA A CA 1
ATOM 1589 C C . ALA A 1 212 ? 27.956 -0.366 -12.654 1.00 35.09 212 ALA A C 1
ATOM 1591 O O . ALA A 1 212 ? 27.771 0.825 -12.923 1.00 35.09 212 ALA A O 1
ATOM 1592 N N . PRO A 1 213 ? 28.420 -0.744 -11.453 1.00 41.88 213 PRO A N 1
ATOM 1593 C CA . PRO A 1 213 ? 28.886 0.252 -10.511 1.00 41.88 213 PRO A CA 1
ATOM 1594 C C . PRO A 1 213 ? 30.093 0.931 -11.157 1.00 41.88 213 PRO A C 1
ATOM 1596 O O . PRO A 1 213 ? 31.136 0.304 -11.341 1.00 41.88 213 PRO A O 1
ATOM 1599 N N . ASP A 1 214 ? 29.945 2.199 -11.532 1.00 39.03 214 ASP A N 1
ATOM 1600 C CA . ASP A 1 214 ? 31.079 3.046 -11.865 1.00 39.03 214 ASP A CA 1
ATOM 1601 C C . ASP A 1 214 ? 31.869 3.209 -10.563 1.00 39.03 214 ASP A C 1
ATOM 1603 O O . ASP A 1 214 ? 31.552 4.018 -9.683 1.00 39.03 214 ASP A O 1
ATOM 1607 N N . VAL A 1 215 ? 32.838 2.312 -10.367 1.00 41.03 215 VAL A N 1
ATOM 1608 C CA . VAL A 1 215 ? 33.829 2.402 -9.305 1.00 41.03 215 VAL A CA 1
ATOM 1609 C C . VAL A 1 215 ? 34.633 3.645 -9.628 1.00 41.03 215 VAL A C 1
ATOM 1611 O O . VAL A 1 215 ? 35.668 3.561 -10.278 1.00 41.03 215 VAL A O 1
ATOM 1614 N N . LYS A 1 216 ? 34.162 4.810 -9.176 1.00 34.72 216 LYS A N 1
ATOM 1615 C CA . LYS A 1 216 ? 34.952 6.035 -9.203 1.00 34.72 216 LYS A CA 1
ATOM 1616 C C . LYS A 1 216 ? 36.242 5.730 -8.437 1.00 34.72 216 LYS A C 1
ATOM 1618 O O . LYS A 1 216 ? 36.179 5.550 -7.213 1.00 34.72 216 LYS A O 1
ATOM 1623 N N . PRO A 1 217 ? 37.405 5.624 -9.107 1.00 40.47 217 PRO A N 1
ATOM 1624 C CA . PRO A 1 217 ? 38.639 5.367 -8.396 1.00 40.47 217 PRO A CA 1
ATOM 1625 C C . PRO A 1 217 ? 38.871 6.552 -7.446 1.00 40.47 217 PRO A C 1
ATOM 1627 O O . PRO A 1 217 ? 38.724 7.707 -7.863 1.00 40.47 217 PRO A O 1
ATOM 1630 N N . PRO A 1 218 ? 39.173 6.314 -6.155 1.00 46.38 218 PRO A N 1
ATOM 1631 C CA . PRO A 1 218 ? 39.517 7.403 -5.253 1.00 46.38 218 PRO A CA 1
ATOM 1632 C C . PRO A 1 218 ? 40.732 8.154 -5.825 1.00 46.38 218 PRO A C 1
ATOM 1634 O O . PRO A 1 218 ? 41.637 7.508 -6.363 1.00 46.38 218 PRO A O 1
ATOM 1637 N N . PRO A 1 219 ? 40.762 9.497 -5.745 1.00 43.41 219 PRO A N 1
ATOM 1638 C CA . PRO A 1 219 ? 41.827 10.293 -6.342 1.00 43.41 219 PRO A CA 1
ATOM 1639 C C . PRO A 1 219 ? 43.189 9.850 -5.803 1.00 43.41 219 PRO A C 1
ATOM 1641 O O . PRO A 1 219 ? 43.354 9.629 -4.601 1.00 43.41 219 PRO A O 1
ATOM 1644 N N . ALA A 1 220 ? 44.151 9.702 -6.715 1.00 37.50 220 ALA A N 1
ATOM 1645 C CA . ALA A 1 220 ? 45.523 9.339 -6.408 1.00 37.50 220 ALA A CA 1
ATOM 1646 C C . ALA A 1 220 ? 46.092 10.301 -5.355 1.00 37.50 220 ALA A C 1
ATOM 1648 O O . ALA A 1 220 ? 46.262 11.491 -5.613 1.00 37.50 220 ALA A O 1
ATOM 1649 N N . ALA A 1 221 ? 46.374 9.783 -4.159 1.00 36.97 221 ALA A N 1
ATOM 1650 C CA . ALA A 1 221 ? 47.159 10.508 -3.177 1.00 36.97 221 ALA A CA 1
ATOM 1651 C C . ALA A 1 221 ? 48.581 10.652 -3.729 1.00 36.97 221 ALA A C 1
ATOM 1653 O O . ALA A 1 221 ? 49.286 9.668 -3.958 1.00 36.97 221 ALA A O 1
ATOM 1654 N N . THR A 1 222 ? 48.957 11.899 -3.976 1.00 35.62 222 THR A N 1
ATOM 1655 C CA . THR A 1 222 ? 50.257 12.358 -4.443 1.00 35.62 222 THR A CA 1
ATOM 1656 C C . THR A 1 222 ? 51.379 11.763 -3.592 1.00 35.62 222 THR A C 1
ATOM 1658 O O . THR A 1 222 ? 51.413 11.926 -2.373 1.00 35.62 222 THR A O 1
ATOM 1661 N N . THR A 1 223 ? 52.321 11.084 -4.243 1.00 35.31 223 THR A N 1
ATOM 1662 C CA . THR A 1 223 ? 53.617 10.689 -3.684 1.00 35.31 223 THR A CA 1
ATOM 1663 C C . THR A 1 223 ? 54.387 11.928 -3.231 1.00 35.31 223 THR A C 1
ATOM 1665 O O . THR A 1 223 ? 54.986 12.627 -4.044 1.00 35.31 223 THR A O 1
ATOM 1668 N N . GLY A 1 224 ? 54.374 12.194 -1.926 1.00 32.28 224 GLY A N 1
ATOM 1669 C CA . GLY A 1 224 ? 55.317 13.090 -1.269 1.00 32.28 224 GLY A CA 1
ATOM 1670 C C . GLY A 1 224 ? 56.600 12.332 -0.945 1.00 32.28 224 GLY A C 1
ATOM 1671 O O . GLY A 1 224 ? 56.642 11.539 -0.009 1.00 32.28 224 GLY A O 1
ATOM 1672 N N . THR A 1 225 ? 57.640 12.561 -1.739 1.00 35.38 225 THR A N 1
ATOM 1673 C CA . THR A 1 225 ? 59.027 12.214 -1.423 1.00 35.38 225 THR A CA 1
ATOM 1674 C C . THR A 1 225 ? 59.516 13.038 -0.234 1.00 35.38 225 THR A C 1
ATOM 1676 O O . THR A 1 225 ? 59.572 14.262 -0.311 1.00 35.38 225 THR A O 1
ATOM 1679 N N . GLY A 1 226 ? 59.914 12.357 0.838 1.00 30.00 226 GLY A N 1
ATOM 1680 C CA . GLY A 1 226 ? 60.601 12.929 1.991 1.00 30.00 226 GLY A CA 1
ATOM 1681 C C . GLY A 1 226 ? 61.333 11.817 2.731 1.00 30.00 226 GLY A C 1
ATOM 1682 O O . GLY A 1 226 ? 60.736 11.081 3.508 1.00 30.00 226 GLY A O 1
ATOM 1683 N N . SER A 1 227 ? 62.611 11.649 2.404 1.00 36.38 227 SER A N 1
ATOM 1684 C CA . SER A 1 227 ? 63.551 10.784 3.112 1.00 36.38 227 SER A CA 1
ATOM 1685 C C . SER A 1 227 ? 63.806 11.357 4.503 1.00 36.38 227 SER A C 1
ATOM 1687 O O . SER A 1 227 ? 64.207 12.509 4.578 1.00 36.38 227 SER A O 1
ATOM 1689 N N . GLU A 1 228 ? 63.630 10.564 5.563 1.00 31.86 228 GLU A N 1
ATOM 1690 C CA . GLU A 1 228 ? 64.626 10.431 6.635 1.00 31.86 228 GLU A CA 1
ATOM 1691 C C . GLU A 1 228 ? 64.306 9.263 7.582 1.00 31.86 228 GLU A C 1
ATOM 1693 O O . GLU A 1 228 ? 63.163 8.855 7.782 1.00 31.86 228 GLU A O 1
ATOM 1698 N N . ALA A 1 229 ? 65.381 8.655 8.070 1.00 39.69 229 ALA A N 1
ATOM 1699 C CA . ALA A 1 229 ? 65.459 7.304 8.592 1.00 39.69 229 ALA A CA 1
ATOM 1700 C C . ALA A 1 229 ? 65.099 7.192 10.083 1.00 39.69 229 ALA A C 1
ATOM 1702 O O . ALA A 1 229 ? 65.588 7.965 10.903 1.00 39.69 229 ALA A O 1
ATOM 1703 N N . PHE A 1 230 ? 64.354 6.146 10.459 1.00 30.75 230 PHE A N 1
ATOM 1704 C CA . PHE A 1 230 ? 64.346 5.625 11.831 1.00 30.75 230 PHE A CA 1
ATOM 1705 C C . PHE A 1 230 ? 63.999 4.121 11.856 1.00 30.75 230 PHE A C 1
ATOM 1707 O O . PHE A 1 230 ? 63.139 3.656 11.113 1.00 30.75 230 PHE A O 1
ATOM 1714 N N . ALA A 1 231 ? 64.731 3.363 12.676 1.00 40.09 231 ALA A N 1
ATOM 1715 C CA . ALA A 1 231 ? 64.870 1.899 12.688 1.00 40.09 231 ALA A CA 1
ATOM 1716 C C . ALA A 1 231 ? 63.567 1.082 12.916 1.00 40.09 231 ALA A C 1
ATOM 1718 O O . ALA A 1 231 ? 62.615 1.589 13.514 1.00 40.09 231 ALA A O 1
ATOM 1719 N N . PRO A 1 232 ? 63.515 -0.211 12.513 1.00 40.25 232 PRO A N 1
ATOM 1720 C CA . PRO A 1 232 ? 62.297 -1.011 12.593 1.00 40.25 232 PRO A CA 1
ATOM 1721 C C . PRO A 1 232 ? 62.060 -1.552 14.011 1.00 40.25 232 PRO A C 1
ATOM 1723 O O . PRO A 1 232 ? 62.914 -2.217 14.596 1.00 40.25 232 PRO A O 1
ATOM 1726 N N . ARG A 1 233 ? 60.855 -1.324 14.546 1.00 38.03 233 ARG A N 1
ATOM 1727 C CA . ARG A 1 233 ? 60.298 -2.092 15.670 1.00 38.03 233 ARG A CA 1
ATOM 1728 C C . ARG A 1 233 ? 59.356 -3.169 15.114 1.00 38.03 233 ARG A C 1
ATOM 1730 O O . ARG A 1 233 ? 58.457 -2.816 14.352 1.00 38.03 233 ARG A O 1
ATOM 1737 N N . PRO A 1 234 ? 59.506 -4.453 15.481 1.00 45.50 234 PRO A N 1
ATOM 1738 C CA . PRO A 1 234 ? 58.563 -5.486 15.082 1.00 45.50 234 PRO A CA 1
ATOM 1739 C C . PRO A 1 234 ? 57.355 -5.448 16.023 1.00 45.50 234 PRO A C 1
ATOM 1741 O O . PRO A 1 234 ? 57.461 -5.740 17.212 1.00 45.50 234 PRO A O 1
ATOM 1744 N N . GLY A 1 235 ? 56.198 -5.060 15.496 1.00 43.16 235 GLY A N 1
ATOM 1745 C CA . GLY A 1 235 ? 54.943 -5.098 16.234 1.00 43.16 235 GLY A CA 1
ATOM 1746 C C . GLY A 1 235 ? 53.774 -4.623 15.381 1.00 43.16 235 GLY A C 1
ATOM 1747 O O . GLY A 1 235 ? 53.832 -3.551 14.793 1.00 43.16 235 GLY A O 1
ATOM 1748 N N . MET A 1 236 ? 52.703 -5.417 15.383 1.00 41.44 236 MET A N 1
ATOM 1749 C CA . MET A 1 236 ? 51.398 -5.169 14.760 1.00 41.44 236 MET A CA 1
ATOM 1750 C C . MET A 1 236 ? 51.268 -5.552 13.275 1.00 41.44 236 MET A C 1
ATOM 1752 O O . MET A 1 236 ? 51.356 -4.740 12.356 1.00 41.44 236 MET A O 1
ATOM 1756 N N . GLY A 1 237 ? 50.972 -6.834 13.058 1.00 43.28 237 GLY A N 1
ATOM 1757 C CA . GLY A 1 237 ? 50.381 -7.311 11.816 1.00 43.28 237 GLY A CA 1
ATOM 1758 C C . GLY A 1 237 ? 48.939 -6.820 11.626 1.00 43.28 237 GLY A C 1
ATOM 1759 O O . GLY A 1 237 ? 48.221 -6.518 12.573 1.00 43.28 237 GLY A O 1
ATOM 1760 N N . SER A 1 238 ? 48.527 -6.827 10.358 1.00 52.47 238 SER A N 1
ATOM 1761 C CA . SER A 1 238 ? 47.140 -6.836 9.876 1.00 52.47 238 SER A CA 1
ATOM 1762 C C . SER A 1 238 ? 46.319 -5.534 9.938 1.00 52.47 238 SER A C 1
ATOM 1764 O O . SER A 1 238 ? 45.349 -5.402 10.674 1.00 52.47 238 SER A O 1
ATOM 1766 N N . ARG A 1 239 ? 46.618 -4.591 9.030 1.00 50.69 239 ARG A N 1
ATOM 1767 C CA . ARG A 1 239 ? 45.608 -3.654 8.472 1.00 50.69 239 ARG A CA 1
ATOM 1768 C C . ARG A 1 239 ? 45.366 -3.820 6.964 1.00 50.69 239 ARG A C 1
ATOM 1770 O O . ARG A 1 239 ? 44.489 -3.169 6.412 1.00 50.69 239 ARG A O 1
ATOM 1777 N N . ARG A 1 240 ? 46.106 -4.708 6.285 1.00 47.12 240 ARG A N 1
ATOM 1778 C CA . ARG A 1 240 ? 45.904 -5.021 4.853 1.00 47.12 240 ARG A CA 1
ATOM 1779 C C . ARG A 1 240 ? 44.812 -6.070 4.599 1.00 47.12 240 ARG A C 1
ATOM 1781 O O . ARG A 1 240 ? 44.311 -6.141 3.485 1.00 47.12 240 ARG A O 1
ATOM 1788 N N . SER A 1 241 ? 44.402 -6.822 5.624 1.00 50.38 241 SER A N 1
ATOM 1789 C CA . SER A 1 241 ? 43.369 -7.862 5.504 1.00 50.38 241 SER A CA 1
ATOM 1790 C C . SER A 1 241 ? 41.936 -7.316 5.433 1.00 50.38 241 SER A C 1
ATOM 1792 O O . SER A 1 241 ? 41.050 -8.028 4.976 1.00 50.38 241 SER A O 1
ATOM 1794 N N . SER A 1 242 ? 41.678 -6.074 5.860 1.00 61.34 242 SER A N 1
ATOM 1795 C CA . SER A 1 242 ? 40.308 -5.541 5.944 1.00 61.34 242 SER A CA 1
ATOM 1796 C C . SER A 1 242 ? 39.773 -5.017 4.612 1.00 61.34 242 SER A C 1
ATOM 1798 O O . SER A 1 242 ? 38.589 -5.161 4.338 1.00 61.34 242 SER A O 1
ATOM 1800 N N . ARG A 1 243 ? 40.625 -4.445 3.749 1.00 58.72 243 ARG A N 1
ATOM 1801 C CA . ARG A 1 243 ? 40.177 -3.886 2.462 1.00 58.72 243 ARG A CA 1
ATOM 1802 C C . ARG A 1 243 ? 39.925 -4.969 1.416 1.00 58.72 243 ARG A C 1
ATOM 1804 O O . ARG A 1 243 ? 38.921 -4.894 0.727 1.00 58.72 243 ARG A O 1
ATOM 1811 N N . ALA A 1 244 ? 40.788 -5.981 1.331 1.00 63.16 244 ALA A N 1
ATOM 1812 C CA . ALA A 1 244 ? 40.572 -7.121 0.436 1.00 63.16 244 ALA A CA 1
ATOM 1813 C C . ALA A 1 244 ? 39.336 -7.935 0.854 1.00 63.16 244 ALA A C 1
ATOM 1815 O O . ALA A 1 244 ? 38.535 -8.306 0.006 1.00 63.16 244 ALA A O 1
ATOM 1816 N N . SER A 1 245 ? 39.131 -8.121 2.165 1.00 67.62 245 SER A N 1
ATOM 1817 C CA . SER A 1 245 ? 37.917 -8.747 2.699 1.00 67.62 245 SER A CA 1
ATOM 1818 C C . SER A 1 245 ? 36.664 -7.903 2.445 1.00 67.62 245 SER A C 1
ATOM 1820 O O . SER A 1 245 ? 35.645 -8.467 2.075 1.00 67.62 245 SER A O 1
ATOM 1822 N N . ALA A 1 246 ? 36.726 -6.573 2.582 1.00 68.75 246 ALA A N 1
ATOM 1823 C CA . ALA A 1 246 ? 35.584 -5.702 2.297 1.00 68.75 246 ALA A CA 1
ATOM 1824 C C . ALA A 1 246 ? 35.225 -5.664 0.803 1.00 68.75 246 ALA A C 1
ATOM 1826 O O . ALA A 1 246 ? 34.046 -5.635 0.470 1.00 68.75 246 ALA A O 1
ATOM 1827 N N . VAL A 1 247 ? 36.224 -5.688 -0.088 1.00 73.25 247 VAL A N 1
ATOM 1828 C CA . VAL A 1 247 ? 35.999 -5.767 -1.540 1.00 73.25 247 VAL A CA 1
ATOM 1829 C C . VAL A 1 247 ? 35.403 -7.126 -1.911 1.00 73.25 247 VAL A C 1
ATOM 1831 O O . VAL A 1 247 ? 34.399 -7.150 -2.606 1.00 73.25 247 VAL A O 1
ATOM 1834 N N . ALA A 1 248 ? 35.916 -8.232 -1.363 1.00 75.12 248 ALA A N 1
ATOM 1835 C CA . ALA A 1 248 ? 35.352 -9.562 -1.600 1.00 75.12 248 ALA A CA 1
ATOM 1836 C C . ALA A 1 248 ? 33.908 -9.697 -1.074 1.00 75.12 248 ALA A C 1
ATOM 1838 O O . ALA A 1 248 ? 33.045 -10.202 -1.783 1.00 75.12 248 ALA A O 1
ATOM 1839 N N . SER A 1 249 ? 33.608 -9.187 0.129 1.00 70.81 249 SER A N 1
ATOM 1840 C CA . SER A 1 249 ? 32.235 -9.171 0.658 1.00 70.81 249 SER A CA 1
ATOM 1841 C C . SER A 1 249 ? 31.304 -8.254 -0.139 1.00 70.81 249 SER A C 1
ATOM 1843 O O . SER A 1 249 ? 30.119 -8.551 -0.259 1.00 70.81 249 SER A O 1
ATOM 1845 N N . ALA A 1 250 ? 31.815 -7.152 -0.696 1.00 71.00 250 ALA A N 1
ATOM 1846 C CA . ALA A 1 250 ? 31.042 -6.284 -1.578 1.00 71.00 250 ALA A CA 1
ATOM 1847 C C . ALA A 1 250 ? 30.767 -6.959 -2.931 1.00 71.00 250 ALA A C 1
ATOM 1849 O O . ALA A 1 250 ? 29.634 -6.925 -3.394 1.00 71.00 250 ALA A O 1
ATOM 1850 N N . GLU A 1 251 ? 31.759 -7.616 -3.536 1.00 72.31 251 GLU A N 1
ATOM 1851 C CA . GLU A 1 251 ? 31.598 -8.387 -4.776 1.00 72.31 251 GLU A CA 1
ATOM 1852 C C . GLU A 1 251 ? 30.611 -9.549 -4.596 1.00 72.31 251 GLU A C 1
ATOM 1854 O O . GLU A 1 251 ? 29.738 -9.765 -5.437 1.00 72.31 251 GLU A O 1
ATOM 1859 N N . GLU A 1 252 ? 30.684 -10.259 -3.469 1.00 74.00 252 GLU A N 1
ATOM 1860 C CA . GLU A 1 252 ? 29.746 -11.329 -3.131 1.00 74.00 252 GLU A CA 1
ATOM 1861 C C . GLU A 1 252 ? 28.328 -10.799 -2.877 1.00 74.00 252 GLU A C 1
ATOM 1863 O O . GLU A 1 252 ? 27.359 -11.373 -3.377 1.00 74.00 252 GLU A O 1
ATOM 1868 N N . ALA A 1 253 ? 28.193 -9.661 -2.187 1.00 72.44 253 ALA A N 1
ATOM 1869 C CA . ALA A 1 253 ? 26.907 -8.995 -2.001 1.00 72.44 253 ALA A CA 1
ATOM 1870 C C . ALA A 1 253 ? 26.304 -8.518 -3.331 1.00 72.44 253 ALA A C 1
ATOM 1872 O O . ALA A 1 253 ? 25.101 -8.675 -3.538 1.00 72.44 253 ALA A O 1
ATOM 1873 N N . VAL A 1 254 ? 27.124 -7.981 -4.243 1.00 73.69 254 VAL A N 1
ATOM 1874 C CA . VAL A 1 254 ? 26.696 -7.565 -5.588 1.00 73.69 254 VAL A CA 1
ATOM 1875 C C . VAL A 1 254 ? 26.226 -8.774 -6.393 1.00 73.69 254 VAL A C 1
ATOM 1877 O O . VAL A 1 254 ? 25.132 -8.732 -6.948 1.00 73.69 254 VAL A O 1
ATOM 1880 N N . ARG A 1 255 ? 26.980 -9.880 -6.394 1.00 75.38 255 ARG A N 1
ATOM 1881 C CA . ARG A 1 255 ? 26.563 -11.125 -7.058 1.00 75.38 255 ARG A CA 1
ATOM 1882 C C . ARG A 1 255 ? 25.232 -11.645 -6.511 1.00 75.38 255 ARG A C 1
ATOM 1884 O O . ARG A 1 255 ? 24.315 -11.891 -7.286 1.00 75.38 255 ARG A O 1
ATOM 1891 N N . GLY A 1 256 ? 25.078 -11.702 -5.188 1.00 75.44 256 GLY A N 1
ATOM 1892 C CA . GLY A 1 256 ? 23.818 -12.112 -4.563 1.00 75.44 256 GLY A CA 1
ATOM 1893 C C . GLY A 1 256 ? 22.657 -11.131 -4.790 1.00 75.44 256 GLY A C 1
ATOM 1894 O O . GLY A 1 256 ? 21.494 -11.517 -4.684 1.00 75.44 256 GLY A O 1
ATOM 1895 N N . MET A 1 257 ? 22.918 -9.849 -5.074 1.00 72.12 257 MET A N 1
ATOM 1896 C CA . MET A 1 257 ? 21.884 -8.901 -5.517 1.00 72.12 257 MET A CA 1
ATOM 1897 C C . MET A 1 257 ? 21.463 -9.158 -6.967 1.00 72.12 257 MET A C 1
ATOM 1899 O O . MET A 1 257 ? 20.273 -9.075 -7.259 1.00 72.12 257 MET A O 1
ATOM 1903 N N . VAL A 1 258 ? 22.406 -9.480 -7.858 1.00 76.50 258 VAL A N 1
ATOM 1904 C CA . VAL A 1 258 ? 22.117 -9.810 -9.263 1.00 76.50 258 VAL A CA 1
ATOM 1905 C C . VAL A 1 258 ? 21.294 -11.096 -9.359 1.00 76.50 258 VAL A C 1
ATOM 1907 O O . VAL A 1 258 ? 20.243 -11.077 -9.987 1.00 76.50 258 VAL A O 1
ATOM 1910 N N . GLU A 1 259 ? 21.678 -12.161 -8.653 1.00 80.25 259 GLU A N 1
ATOM 1911 C CA . GLU A 1 259 ? 20.923 -13.427 -8.637 1.00 80.25 259 GLU A CA 1
ATOM 1912 C C . GLU A 1 259 ? 19.487 -13.244 -8.120 1.00 80.25 259 GLU A C 1
ATOM 1914 O O . GLU A 1 259 ? 18.535 -13.766 -8.698 1.00 80.25 259 GLU A O 1
ATOM 1919 N N . ARG A 1 260 ? 19.297 -12.451 -7.054 1.00 79.69 260 ARG A N 1
ATOM 1920 C CA . ARG A 1 260 ? 17.952 -12.124 -6.547 1.00 79.69 260 ARG A CA 1
ATOM 1921 C C . ARG A 1 260 ? 17.122 -11.358 -7.572 1.00 79.69 260 ARG A C 1
ATOM 1923 O O . ARG A 1 260 ? 15.941 -11.649 -7.717 1.00 79.69 260 ARG A O 1
ATOM 1930 N N . ARG A 1 261 ? 17.737 -10.425 -8.303 1.00 78.25 261 ARG A N 1
ATOM 1931 C CA . ARG A 1 261 ? 17.066 -9.680 -9.378 1.00 78.25 261 ARG A CA 1
ATOM 1932 C C . ARG A 1 261 ? 16.684 -10.579 -10.547 1.00 78.25 261 ARG A C 1
ATOM 1934 O O . ARG A 1 261 ? 15.589 -10.431 -11.072 1.00 78.25 261 ARG A O 1
ATOM 1941 N N . GLU A 1 262 ? 17.546 -11.513 -10.938 1.00 82.69 262 GLU A N 1
ATOM 1942 C CA . GLU A 1 262 ? 17.222 -12.507 -11.968 1.00 82.69 262 GLU A CA 1
ATOM 1943 C C . GLU A 1 262 ? 16.064 -13.406 -11.522 1.00 82.69 262 GLU A C 1
ATOM 1945 O O . GLU A 1 262 ? 15.140 -13.649 -12.296 1.00 82.69 262 GLU A O 1
ATOM 1950 N N . ALA A 1 263 ? 16.057 -13.835 -10.256 1.00 84.19 263 ALA A N 1
ATOM 1951 C CA . ALA A 1 263 ? 14.950 -14.594 -9.683 1.00 84.19 263 ALA A CA 1
ATOM 1952 C C . ALA A 1 263 ? 13.641 -13.783 -9.651 1.00 84.19 263 ALA A C 1
ATOM 1954 O O . ALA A 1 263 ? 12.582 -14.316 -9.975 1.00 84.19 263 ALA A O 1
ATOM 1955 N N . ASP A 1 264 ? 13.705 -12.498 -9.298 1.00 85.12 264 ASP A N 1
ATOM 1956 C CA . ASP A 1 264 ? 12.558 -11.585 -9.305 1.00 85.12 264 ASP A CA 1
ATOM 1957 C C . ASP A 1 264 ? 12.033 -11.324 -10.731 1.00 85.12 264 ASP A C 1
ATOM 1959 O O . ASP A 1 264 ? 10.822 -11.319 -10.955 1.00 85.12 264 ASP A O 1
ATOM 1963 N N . ALA A 1 265 ? 12.924 -11.181 -11.717 1.00 84.00 265 ALA A N 1
ATOM 1964 C CA . ALA A 1 265 ? 12.562 -11.053 -13.129 1.00 84.00 265 ALA A CA 1
ATOM 1965 C C . ALA A 1 265 ? 11.914 -12.337 -13.671 1.00 84.00 265 ALA A C 1
ATOM 1967 O O . ALA A 1 265 ? 10.895 -12.285 -14.361 1.00 84.00 265 ALA A O 1
ATOM 1968 N N . ALA A 1 266 ? 12.467 -13.503 -13.325 1.00 86.31 266 ALA A N 1
ATOM 1969 C CA . ALA A 1 266 ? 11.889 -14.796 -13.676 1.00 86.31 266 ALA A CA 1
ATOM 1970 C C . ALA A 1 266 ? 10.506 -14.983 -13.034 1.00 86.31 266 ALA A C 1
ATOM 1972 O O . ALA A 1 266 ? 9.583 -15.460 -13.693 1.00 86.31 266 ALA A O 1
ATOM 1973 N N . PHE A 1 267 ? 10.346 -14.555 -11.779 1.00 87.56 267 PHE A N 1
ATOM 1974 C CA . PHE A 1 267 ? 9.064 -14.549 -11.080 1.00 87.56 267 PHE A CA 1
ATOM 1975 C C . PHE A 1 267 ? 8.031 -13.665 -11.787 1.00 87.56 267 PHE A C 1
ATOM 1977 O O . PHE A 1 267 ? 6.919 -14.126 -12.038 1.00 87.56 267 PHE A O 1
ATOM 1984 N N . LEU A 1 268 ? 8.388 -12.433 -12.164 1.00 85.31 268 LEU A N 1
ATOM 1985 C CA . LEU A 1 268 ? 7.492 -11.548 -12.913 1.00 85.31 268 LEU A CA 1
ATOM 1986 C C . LEU A 1 268 ? 7.098 -12.126 -14.273 1.00 85.31 268 LEU A C 1
ATOM 1988 O O . LEU A 1 268 ? 5.918 -12.097 -14.620 1.00 85.31 268 LEU A O 1
ATOM 1992 N N . CYS A 1 269 ? 8.053 -12.680 -15.022 1.00 85.12 269 CYS A N 1
ATOM 1993 C CA . CYS A 1 269 ? 7.772 -13.343 -16.295 1.00 85.12 269 CYS A CA 1
ATOM 1994 C C . CYS A 1 269 ? 6.799 -14.514 -16.111 1.00 85.12 269 CYS A C 1
ATOM 1996 O O . CYS A 1 269 ? 5.786 -14.585 -16.804 1.00 85.12 269 CYS A O 1
ATOM 1998 N N . ALA A 1 270 ? 7.052 -15.387 -15.132 1.00 88.00 270 ALA A N 1
ATOM 1999 C CA . ALA A 1 270 ? 6.162 -16.502 -14.821 1.00 88.00 270 ALA A CA 1
ATOM 2000 C C . ALA A 1 270 ? 4.767 -16.025 -14.383 1.00 88.00 270 ALA A C 1
ATOM 2002 O O . ALA A 1 270 ? 3.755 -16.639 -14.729 1.00 88.00 270 ALA A O 1
ATOM 2003 N N . LEU A 1 271 ? 4.689 -14.917 -13.642 1.00 86.94 271 LEU A N 1
ATOM 2004 C CA . LEU A 1 271 ? 3.422 -14.345 -13.202 1.00 86.94 271 LEU A CA 1
ATOM 2005 C C . LEU A 1 271 ? 2.629 -13.746 -14.363 1.00 86.94 271 LEU A C 1
ATOM 2007 O O . LEU A 1 271 ? 1.436 -14.013 -14.472 1.00 86.94 271 LEU A O 1
ATOM 2011 N N . ARG A 1 272 ? 3.284 -12.989 -15.250 1.00 84.81 272 ARG A N 1
ATOM 2012 C CA . ARG A 1 272 ? 2.684 -12.450 -16.478 1.00 84.81 272 ARG A CA 1
ATOM 2013 C C . ARG A 1 272 ? 2.068 -13.568 -17.316 1.00 84.81 272 ARG A C 1
ATOM 2015 O O . ARG A 1 272 ? 0.928 -13.443 -17.756 1.00 84.81 272 ARG A O 1
ATOM 2022 N N . ASP A 1 273 ? 2.798 -14.664 -17.489 1.00 85.81 273 ASP A N 1
ATOM 2023 C CA . ASP A 1 273 ? 2.377 -15.783 -18.335 1.00 85.81 273 ASP A CA 1
ATOM 2024 C C . ASP A 1 273 ? 1.267 -16.632 -17.677 1.00 85.81 273 ASP A C 1
ATOM 2026 O O . ASP A 1 273 ? 0.515 -17.320 -18.365 1.00 85.81 273 ASP A O 1
ATOM 2030 N N . SER A 1 274 ? 1.124 -16.560 -16.348 1.00 86.62 274 SER A N 1
ATOM 2031 C CA . SER A 1 274 ? 0.093 -17.269 -15.572 1.00 86.62 274 SER A CA 1
ATOM 2032 C C . SER A 1 274 ? -1.125 -16.411 -15.211 1.00 86.62 274 SER A C 1
ATOM 2034 O O . SER A 1 274 ? -2.006 -16.867 -14.473 1.00 86.62 274 SER A O 1
ATOM 2036 N N . LEU A 1 275 ? -1.226 -15.182 -15.733 1.00 85.25 275 LEU A N 1
ATOM 2037 C CA . LEU A 1 275 ? -2.381 -14.331 -15.465 1.00 85.25 275 LEU A CA 1
ATOM 2038 C C . LEU A 1 275 ? -3.675 -14.924 -16.055 1.00 85.25 275 LEU A C 1
ATOM 2040 O O . LEU A 1 275 ? -3.718 -15.299 -17.228 1.00 85.25 275 LEU A O 1
ATOM 2044 N N . PRO A 1 276 ? -4.783 -14.948 -15.288 1.00 82.94 276 PRO A N 1
ATOM 2045 C CA . PRO A 1 276 ? -6.088 -15.350 -15.802 1.00 82.94 276 PRO A CA 1
ATOM 2046 C C . PRO A 1 276 ? -6.518 -14.502 -17.005 1.00 82.94 276 PRO A C 1
ATOM 2048 O O . PRO A 1 276 ? -6.303 -13.289 -17.013 1.00 82.94 276 PRO A O 1
ATOM 2051 N N . ALA A 1 277 ? -7.241 -15.107 -17.955 1.00 70.38 277 ALA A N 1
ATOM 2052 C CA . ALA A 1 277 ? -7.651 -14.497 -19.232 1.00 70.38 277 ALA A CA 1
ATOM 2053 C C . ALA A 1 277 ? -8.501 -13.207 -19.124 1.00 70.38 277 ALA A C 1
ATOM 2055 O O . ALA A 1 277 ? -8.795 -12.577 -20.129 1.00 70.38 277 ALA A O 1
ATOM 2056 N N . GLY A 1 278 ? -8.893 -12.786 -17.918 1.00 72.06 278 GLY A N 1
ATOM 2057 C CA . GLY A 1 278 ? -9.535 -11.494 -17.679 1.00 72.06 278 GLY A CA 1
ATOM 2058 C C . GLY A 1 278 ? -8.602 -10.405 -17.149 1.00 72.06 278 GLY A C 1
ATOM 2059 O O . GLY A 1 278 ? -8.974 -9.244 -17.221 1.00 72.06 278 GLY A O 1
ATOM 2060 N N . LEU A 1 279 ? -7.444 -10.734 -16.574 1.00 78.94 279 LEU A N 1
ATOM 2061 C CA . LEU A 1 279 ? -6.524 -9.764 -15.961 1.00 78.94 279 LEU A CA 1
ATOM 2062 C C . LEU A 1 279 ? -5.477 -9.237 -16.948 1.00 78.94 279 LEU A C 1
ATOM 2064 O O . LEU A 1 279 ? -5.109 -8.072 -16.844 1.00 78.94 279 LEU A O 1
ATOM 2068 N N . GLY A 1 280 ? -5.049 -10.051 -17.918 1.00 77.06 280 GLY A N 1
ATOM 2069 C CA . GLY A 1 280 ? -3.993 -9.679 -18.871 1.00 77.06 280 GLY A CA 1
ATOM 2070 C C . GLY A 1 280 ? -4.309 -8.452 -19.736 1.00 77.06 280 GLY A C 1
ATOM 2071 O O . GLY A 1 280 ? -3.407 -7.695 -20.059 1.00 77.06 280 GLY A O 1
ATOM 2072 N N . GLU A 1 281 ? -5.581 -8.188 -20.051 1.00 82.56 281 GLU A N 1
ATOM 2073 C CA . GLU A 1 281 ? -5.979 -6.976 -20.794 1.00 82.56 281 GLU A CA 1
ATOM 2074 C C . GLU A 1 281 ? -5.956 -5.700 -19.936 1.00 82.56 281 GLU A C 1
ATOM 2076 O O . GLU A 1 281 ? -5.999 -4.594 -20.467 1.00 82.56 281 GLU A O 1
ATOM 2081 N N . ARG A 1 282 ? -5.932 -5.840 -18.604 1.00 84.56 282 ARG A N 1
ATOM 2082 C CA . ARG A 1 282 ? -5.982 -4.715 -17.656 1.00 84.56 282 ARG A CA 1
ATOM 2083 C C . ARG A 1 282 ? -4.661 -4.453 -16.950 1.00 84.56 282 ARG A C 1
ATOM 2085 O O . ARG A 1 282 ? -4.517 -3.383 -16.363 1.00 84.56 282 ARG A O 1
ATOM 2092 N N . VAL A 1 283 ? -3.754 -5.427 -16.952 1.00 89.25 283 VAL A N 1
ATOM 2093 C CA . VAL A 1 283 ? -2.449 -5.339 -16.301 1.00 89.25 283 VAL A CA 1
ATOM 2094 C C . VAL A 1 283 ? -1.368 -5.338 -17.370 1.00 89.25 283 VAL A C 1
ATOM 2096 O O . VAL A 1 283 ? -1.148 -6.351 -18.031 1.00 89.25 283 VAL A O 1
ATOM 2099 N N . VAL A 1 284 ? -0.691 -4.205 -17.528 1.00 90.38 284 VAL A N 1
ATOM 2100 C CA . VAL A 1 284 ? 0.408 -4.045 -18.483 1.00 90.38 284 VAL A CA 1
ATOM 2101 C C . VAL A 1 284 ? 1.728 -4.181 -17.739 1.00 90.38 284 VAL A C 1
ATOM 2103 O O . VAL A 1 284 ? 1.919 -3.543 -16.709 1.00 90.38 284 VAL A O 1
ATOM 2106 N N . PHE A 1 285 ? 2.641 -5.000 -18.260 1.00 88.25 285 PHE A N 1
ATOM 2107 C CA . PHE A 1 285 ? 4.007 -5.111 -17.748 1.00 88.25 285 PHE A CA 1
ATOM 2108 C C . PHE A 1 285 ? 4.946 -4.365 -18.685 1.00 88.25 285 PHE A C 1
ATOM 2110 O O . PHE A 1 285 ? 4.983 -4.657 -19.881 1.00 88.25 285 PHE A O 1
ATOM 2117 N N . LEU A 1 286 ? 5.689 -3.414 -18.137 1.00 89.62 286 LEU A N 1
ATOM 2118 C CA . LEU A 1 286 ? 6.682 -2.616 -18.843 1.00 89.62 286 LEU A CA 1
ATOM 2119 C C . LEU A 1 286 ? 8.035 -2.778 -18.154 1.00 89.62 286 LEU A C 1
ATOM 2121 O O . LEU A 1 286 ? 8.096 -3.072 -16.964 1.00 89.62 286 LEU A O 1
ATOM 2125 N N . GLU A 1 287 ? 9.115 -2.538 -18.884 1.00 88.12 287 GLU A N 1
ATOM 2126 C CA . GLU A 1 287 ? 10.460 -2.418 -18.322 1.00 88.12 287 GLU A CA 1
ATOM 2127 C C . GLU A 1 287 ? 10.901 -0.954 -18.407 1.00 88.12 287 GLU A C 1
ATOM 2129 O O . GLU A 1 287 ? 10.604 -0.274 -19.391 1.00 88.12 287 GLU A O 1
ATOM 2134 N N . GLY A 1 288 ? 11.591 -0.448 -17.384 1.00 84.31 288 GLY A N 1
ATOM 2135 C CA . GLY A 1 288 ? 12.034 0.947 -17.355 1.00 84.31 288 GLY A CA 1
ATOM 2136 C C . GLY A 1 288 ? 13.214 1.211 -16.429 1.00 84.31 288 GLY A C 1
ATOM 2137 O O . GLY A 1 288 ? 13.555 0.397 -15.571 1.00 84.31 288 GLY A O 1
ATOM 2138 N N . GLU A 1 289 ? 13.847 2.367 -16.607 1.00 83.75 289 GLU A N 1
ATOM 2139 C CA . GLU A 1 289 ? 14.963 2.806 -15.767 1.00 83.75 289 GLU A CA 1
ATOM 2140 C C . GLU A 1 289 ? 14.478 3.293 -14.392 1.00 83.75 289 GLU A C 1
ATOM 2142 O O . GLU A 1 289 ? 13.393 3.856 -14.245 1.00 83.75 289 GLU A O 1
ATOM 2147 N N . GLY A 1 290 ? 15.301 3.074 -13.364 1.00 82.19 290 GLY A N 1
ATOM 2148 C CA . GLY A 1 290 ? 15.012 3.522 -12.000 1.00 82.19 290 GLY A CA 1
ATOM 2149 C C . GLY A 1 290 ? 15.336 5.000 -11.750 1.00 82.19 290 GLY A C 1
ATOM 2150 O O . GLY A 1 290 ? 15.875 5.703 -12.600 1.00 82.19 290 GLY A O 1
ATOM 2151 N N . GLY A 1 291 ? 15.063 5.469 -10.531 1.00 80.56 291 GLY A N 1
ATOM 2152 C CA . GLY A 1 291 ? 15.405 6.829 -10.097 1.00 80.56 291 GLY A CA 1
ATOM 2153 C C . GLY A 1 291 ? 14.450 7.890 -10.649 1.00 80.56 291 GLY A C 1
ATOM 2154 O O . GLY A 1 291 ? 13.235 7.714 -10.602 1.00 80.56 291 GLY A O 1
ATOM 2155 N N . GLN A 1 292 ? 14.984 9.002 -11.165 1.00 82.38 292 GLN A N 1
ATOM 2156 C CA . GLN A 1 292 ? 14.161 10.135 -11.607 1.00 82.38 292 GLN A CA 1
ATOM 2157 C C . GLN A 1 292 ? 13.273 9.796 -12.814 1.00 82.38 292 GLN A C 1
ATOM 2159 O O . GLN A 1 292 ? 12.118 10.209 -12.848 1.00 82.38 292 GLN A O 1
ATOM 2164 N N . ALA A 1 293 ? 13.764 8.986 -13.759 1.00 85.06 293 ALA A N 1
ATOM 2165 C CA . ALA A 1 293 ? 12.989 8.565 -14.930 1.00 85.06 293 ALA A CA 1
ATOM 2166 C C . ALA A 1 293 ? 11.714 7.798 -14.537 1.00 85.06 293 ALA A C 1
ATOM 2168 O O . ALA A 1 293 ? 10.648 7.976 -15.132 1.00 85.06 293 ALA A O 1
ATOM 2169 N N . LEU A 1 294 ? 11.806 6.988 -13.480 1.00 86.75 294 LEU A N 1
ATOM 2170 C CA . LEU A 1 294 ? 10.669 6.285 -12.904 1.00 86.75 294 LEU A CA 1
ATOM 2171 C C . LEU A 1 294 ? 9.640 7.259 -12.309 1.00 86.75 294 LEU A C 1
ATOM 2173 O O . LEU A 1 294 ? 8.440 7.097 -12.520 1.00 86.75 294 LEU A O 1
ATOM 2177 N N . VAL A 1 295 ? 10.100 8.279 -11.584 1.00 86.81 295 VAL A N 1
ATOM 2178 C CA . VAL A 1 295 ? 9.222 9.307 -11.005 1.00 86.81 295 VAL A CA 1
ATOM 2179 C C . VAL A 1 295 ? 8.531 10.122 -12.102 1.00 86.81 29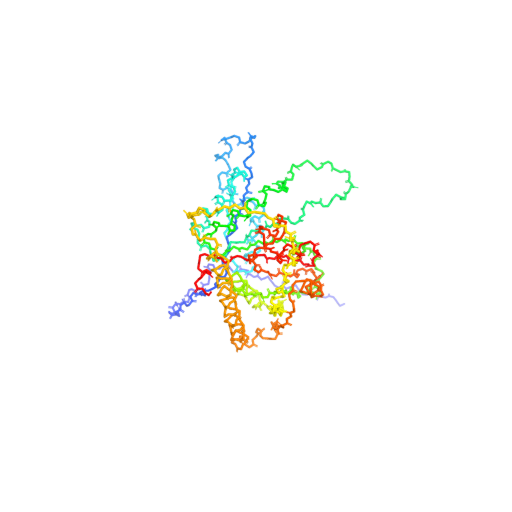5 VAL A C 1
ATOM 2181 O O . VAL A 1 295 ? 7.345 10.425 -11.983 1.00 86.81 295 VAL A O 1
ATOM 2184 N N . ASP A 1 296 ? 9.236 10.435 -13.187 1.00 86.38 296 ASP A N 1
ATOM 2185 C CA . ASP A 1 296 ? 8.672 11.157 -14.329 1.00 86.38 296 ASP A CA 1
ATOM 2186 C C . ASP A 1 296 ? 7.634 10.304 -15.079 1.00 86.38 296 ASP A C 1
ATOM 2188 O O . ASP A 1 296 ? 6.571 10.808 -15.444 1.00 86.38 296 ASP A O 1
ATOM 2192 N N . THR A 1 297 ? 7.882 8.997 -15.215 1.00 87.12 297 THR A N 1
ATOM 2193 C CA . THR A 1 297 ? 6.903 8.036 -15.756 1.00 87.12 297 THR A CA 1
ATOM 2194 C C . THR A 1 297 ? 5.659 7.974 -14.869 1.00 87.12 297 THR A C 1
ATOM 2196 O O . THR A 1 297 ? 4.540 8.084 -15.365 1.00 87.12 297 THR A O 1
ATOM 2199 N N . ALA A 1 298 ? 5.838 7.899 -13.546 1.00 86.75 298 ALA A N 1
ATOM 2200 C CA . ALA A 1 298 ? 4.730 7.885 -12.593 1.00 86.75 298 ALA A CA 1
ATOM 2201 C C . ALA A 1 298 ? 3.854 9.146 -12.699 1.00 86.75 298 ALA A C 1
ATOM 2203 O O . ALA A 1 298 ? 2.636 9.057 -12.595 1.00 86.75 298 ALA A O 1
ATOM 2204 N N . LYS A 1 299 ? 4.455 10.320 -12.940 1.00 85.75 299 LYS A N 1
ATOM 2205 C CA . LYS A 1 299 ? 3.717 11.576 -13.170 1.00 85.75 299 LYS A CA 1
ATOM 2206 C C . LYS A 1 299 ? 2.931 11.592 -14.477 1.00 85.75 299 LYS A C 1
ATOM 2208 O O . LYS A 1 299 ? 1.926 12.290 -14.554 1.00 85.75 299 LYS A O 1
ATOM 2213 N N . GLY A 1 300 ? 3.420 10.899 -15.503 1.00 82.94 300 GLY A N 1
ATOM 2214 C CA . GLY A 1 300 ? 2.725 10.776 -16.782 1.00 82.94 300 GLY A CA 1
ATOM 2215 C C . GLY A 1 300 ? 1.527 9.830 -16.710 1.00 82.94 300 GLY A C 1
ATOM 2216 O O . GLY A 1 300 ? 0.489 10.121 -17.296 1.00 82.94 300 GLY A O 1
ATOM 2217 N N . GLU A 1 301 ? 1.668 8.729 -15.971 1.00 82.12 301 GLU A N 1
ATOM 2218 C CA . GLU A 1 301 ? 0.650 7.675 -15.849 1.00 82.12 301 GLU A CA 1
ATOM 2219 C C . GLU A 1 301 ? -0.427 7.992 -14.800 1.00 82.12 301 GLU A C 1
ATOM 2221 O O . GLU A 1 301 ? -1.563 7.537 -14.921 1.00 82.12 301 GLU A O 1
ATOM 2226 N N . VAL A 1 302 ? -0.085 8.758 -13.757 1.00 83.00 302 VAL A N 1
ATOM 2227 C CA . VAL A 1 302 ? -0.955 8.990 -12.595 1.00 83.00 302 VAL A CA 1
ATOM 2228 C C . VAL A 1 302 ? -1.238 10.475 -12.406 1.00 83.00 302 VAL A C 1
ATOM 2230 O O . VAL A 1 302 ? -0.331 11.297 -12.277 1.00 83.00 302 VAL A O 1
ATOM 2233 N N . GLY A 1 303 ? -2.521 10.822 -12.309 1.00 69.31 303 GLY A N 1
ATOM 2234 C CA . GLY A 1 303 ? -2.951 12.215 -12.139 1.00 69.31 303 GLY A CA 1
ATOM 2235 C C . GLY A 1 303 ? -4.461 12.419 -12.042 1.00 69.31 303 GLY A C 1
ATOM 2236 O O . GLY A 1 303 ? -4.910 13.523 -11.731 1.00 69.31 303 GLY A O 1
ATOM 2237 N N . GLY A 1 304 ? -5.242 11.366 -12.279 1.00 70.75 304 GLY A N 1
ATOM 2238 C CA . GLY A 1 304 ? -6.685 11.337 -12.145 1.00 70.75 304 GLY A CA 1
ATOM 2239 C C . GLY A 1 304 ? -7.159 11.175 -10.702 1.00 70.75 304 GLY A C 1
ATOM 2240 O O . GLY A 1 304 ? -6.420 10.842 -9.766 1.00 70.75 304 GLY A O 1
ATOM 2241 N N . ALA A 1 305 ? -8.447 11.441 -10.508 1.00 69.31 305 ALA A N 1
ATOM 2242 C CA . ALA A 1 305 ? -9.090 11.261 -9.219 1.00 69.31 305 ALA A CA 1
ATOM 2243 C C . ALA A 1 305 ? -9.366 9.768 -8.980 1.00 69.31 305 ALA A C 1
ATOM 2245 O O . ALA A 1 305 ? -10.083 9.127 -9.743 1.00 69.31 305 ALA A O 1
ATOM 2246 N N . GLY A 1 306 ? -8.799 9.226 -7.902 1.00 74.44 306 GLY A N 1
ATOM 2247 C CA . GLY A 1 306 ? -8.880 7.799 -7.584 1.00 74.44 306 GLY A CA 1
ATOM 2248 C C . GLY A 1 306 ? -7.760 6.942 -8.179 1.00 74.44 306 GLY A C 1
ATOM 2249 O O . GLY A 1 306 ? -7.814 5.724 -8.016 1.00 74.44 306 GLY A O 1
ATOM 2250 N N . ASP A 1 307 ? -6.749 7.543 -8.812 1.00 87.75 307 ASP A N 1
ATOM 2251 C CA . ASP A 1 307 ? -5.548 6.804 -9.196 1.00 87.75 307 ASP A CA 1
ATOM 2252 C C . ASP A 1 307 ? -4.660 6.507 -7.982 1.00 87.75 307 ASP A C 1
ATOM 2254 O O . ASP A 1 307 ? -4.627 7.254 -6.990 1.00 87.75 307 ASP A O 1
ATOM 2258 N N . LEU A 1 308 ? -3.925 5.402 -8.075 1.00 90.12 308 LEU A N 1
ATOM 2259 C CA . LEU A 1 308 ? -3.108 4.865 -6.999 1.00 90.12 308 LEU A CA 1
ATOM 2260 C C . LEU A 1 308 ? -1.690 4.579 -7.484 1.00 90.12 308 LEU A C 1
ATOM 2262 O O . LEU A 1 308 ? -1.487 3.883 -8.471 1.00 90.12 308 LEU A O 1
ATOM 2266 N N . VAL A 1 309 ? -0.699 5.030 -6.731 1.00 92.31 309 VAL A N 1
ATOM 2267 C CA . VAL A 1 309 ? 0.673 4.545 -6.852 1.00 92.31 309 VAL A CA 1
ATOM 2268 C C . VAL A 1 309 ? 0.911 3.552 -5.728 1.00 92.31 309 VAL A C 1
ATOM 2270 O O . VAL A 1 309 ? 0.698 3.883 -4.563 1.00 92.31 309 VAL A O 1
ATOM 2273 N N . VAL A 1 310 ? 1.342 2.337 -6.045 1.00 94.50 310 VAL A N 1
ATOM 2274 C CA . VAL A 1 310 ? 1.749 1.349 -5.038 1.00 94.50 310 VAL A CA 1
ATOM 2275 C C . VAL A 1 310 ? 3.260 1.196 -5.120 1.00 94.50 310 VAL A C 1
ATOM 2277 O O . VAL A 1 310 ? 3.801 1.127 -6.212 1.00 94.50 310 VAL A O 1
ATOM 2280 N N . VAL A 1 311 ? 3.953 1.142 -3.988 1.00 93.38 311 VAL A N 1
ATOM 2281 C CA . VAL A 1 311 ? 5.401 0.893 -3.930 1.00 93.38 311 VAL A CA 1
ATOM 2282 C C . VAL A 1 311 ? 5.720 -0.025 -2.760 1.00 93.38 311 VAL A C 1
ATOM 2284 O O . VAL A 1 311 ? 5.091 0.078 -1.704 1.00 93.38 311 VAL A O 1
ATOM 2287 N N . GLY A 1 312 ? 6.701 -0.913 -2.904 1.00 91.69 312 GLY A N 1
ATOM 2288 C CA . GLY A 1 312 ? 7.325 -1.531 -1.740 1.00 91.69 312 GLY A CA 1
ATOM 2289 C C . GLY A 1 312 ? 8.153 -0.505 -0.965 1.00 91.69 312 GLY A C 1
ATOM 2290 O O . GLY A 1 312 ? 8.717 0.428 -1.539 1.00 91.69 312 GLY A O 1
ATOM 2291 N N . ARG A 1 313 ? 8.236 -0.668 0.358 1.00 87.75 313 ARG A N 1
ATOM 2292 C CA . ARG A 1 313 ? 9.065 0.178 1.228 1.00 87.75 313 ARG A CA 1
ATOM 2293 C C . ARG A 1 313 ? 10.535 0.099 0.805 1.00 87.75 313 ARG A C 1
ATOM 2295 O O . ARG A 1 313 ? 11.204 1.122 0.704 1.00 87.75 313 ARG A O 1
ATOM 2302 N N . GLY A 1 314 ? 11.047 -1.106 0.559 1.00 79.19 314 GLY A N 1
ATOM 2303 C CA . GLY A 1 314 ? 12.442 -1.296 0.173 1.00 79.19 314 GLY A CA 1
ATOM 2304 C C . GLY A 1 314 ? 13.429 -0.840 1.258 1.00 79.19 314 GLY A C 1
ATOM 2305 O O . GLY A 1 314 ? 13.064 -0.538 2.398 1.00 79.19 314 GLY A O 1
ATOM 2306 N N . ILE A 1 315 ? 14.721 -0.820 0.916 1.00 67.31 315 ILE A N 1
ATOM 2307 C CA . ILE A 1 315 ? 15.798 -0.467 1.850 1.00 67.31 315 ILE A CA 1
ATOM 2308 C C . ILE A 1 315 ? 16.398 0.877 1.454 1.00 67.31 315 ILE A C 1
ATOM 2310 O O . ILE A 1 315 ? 16.937 1.021 0.361 1.00 67.31 315 ILE A O 1
ATOM 2314 N N . GLY A 1 316 ? 16.405 1.814 2.402 1.00 62.22 316 GLY A N 1
ATOM 2315 C CA . GLY A 1 316 ? 17.162 3.054 2.287 1.00 62.22 316 GLY A 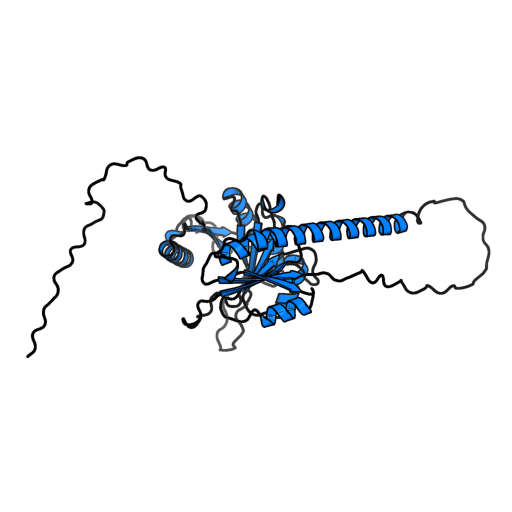CA 1
ATOM 2316 C C . GLY A 1 316 ? 16.422 4.156 1.536 1.00 62.22 316 GLY A C 1
ATOM 2317 O O . GLY A 1 316 ? 15.790 3.944 0.508 1.00 62.22 316 GLY A O 1
ATOM 2318 N N . GLY A 1 317 ? 16.530 5.358 2.088 1.00 62.22 317 GLY A N 1
ATOM 2319 C CA . GLY A 1 317 ? 16.032 6.597 1.518 1.00 62.22 317 GLY A CA 1
ATOM 2320 C C . GLY A 1 317 ? 16.713 7.767 2.214 1.00 62.22 317 GLY A C 1
ATOM 2321 O O . GLY A 1 317 ? 17.104 7.666 3.383 1.00 62.22 317 GLY A O 1
ATOM 2322 N N . VAL A 1 318 ? 16.906 8.859 1.482 1.00 61.88 318 VAL A N 1
ATOM 2323 C CA . VAL A 1 318 ? 17.474 10.092 2.032 1.00 61.88 318 VAL A CA 1
ATOM 2324 C C . VAL A 1 318 ? 16.346 10.890 2.695 1.00 61.88 318 VAL A C 1
ATOM 2326 O O . VAL A 1 318 ? 15.193 10.830 2.279 1.00 61.88 318 VAL A O 1
ATOM 2329 N N . GLY A 1 319 ? 16.656 11.600 3.781 1.00 67.56 319 GLY A N 1
ATOM 2330 C CA . GLY A 1 319 ? 15.660 12.369 4.533 1.00 67.56 319 GLY A CA 1
ATOM 2331 C C . GLY A 1 319 ? 14.815 11.537 5.507 1.00 67.56 319 GLY A C 1
ATOM 2332 O O . GLY A 1 319 ? 14.932 10.317 5.608 1.00 67.56 319 GLY A O 1
ATOM 2333 N N . GLU A 1 320 ? 13.991 12.218 6.304 1.00 72.19 320 GLU A N 1
ATOM 2334 C CA . GLU A 1 320 ? 13.152 11.574 7.325 1.00 72.19 320 GLU A CA 1
ATOM 2335 C C . GLU A 1 320 ? 12.107 10.642 6.699 1.00 72.19 320 GLU A C 1
ATOM 2337 O O . GLU A 1 320 ? 11.984 9.492 7.113 1.00 72.19 320 GLU A O 1
ATOM 2342 N N . VAL A 1 321 ? 11.426 11.110 5.650 1.00 75.56 321 VAL A N 1
ATOM 2343 C CA . VAL A 1 321 ? 10.393 10.353 4.930 1.00 75.56 321 VAL A CA 1
ATOM 2344 C C . VAL A 1 321 ? 10.988 9.120 4.254 1.00 75.56 321 VAL A C 1
ATOM 2346 O O . VAL A 1 321 ? 10.457 8.026 4.423 1.00 75.56 321 VAL A O 1
ATOM 2349 N N . GLY A 1 322 ? 12.135 9.261 3.581 1.00 77.62 322 GLY A N 1
ATOM 2350 C CA . GLY A 1 322 ? 12.815 8.144 2.927 1.00 77.62 322 GLY A CA 1
ATOM 2351 C C . GLY A 1 322 ? 13.271 7.051 3.899 1.00 77.62 322 GLY A C 1
ATOM 2352 O O . GLY A 1 322 ? 13.224 5.867 3.574 1.00 77.62 322 GLY A O 1
ATOM 2353 N N . ARG A 1 323 ? 13.653 7.411 5.132 1.00 80.19 323 ARG A N 1
ATOM 2354 C CA . ARG A 1 323 ? 13.990 6.424 6.176 1.00 80.19 323 ARG A CA 1
ATOM 2355 C C . ARG A 1 323 ? 12.772 5.647 6.679 1.00 80.19 323 ARG A C 1
ATOM 2357 O O . ARG A 1 323 ? 12.888 4.464 7.008 1.00 80.19 323 ARG A O 1
ATOM 2364 N N . VAL A 1 324 ? 11.616 6.301 6.753 1.00 83.00 324 VAL A N 1
ATOM 2365 C CA . VAL A 1 324 ? 10.383 5.690 7.267 1.00 83.00 324 VAL A CA 1
ATOM 2366 C C . VAL A 1 324 ? 9.688 4.870 6.182 1.00 83.00 324 VAL A C 1
ATOM 2368 O O . VAL A 1 324 ? 9.405 3.693 6.397 1.00 83.00 324 VAL A O 1
ATOM 2371 N N . LEU A 1 325 ? 9.457 5.467 5.014 1.00 83.75 325 LEU A N 1
ATOM 2372 C CA . LEU A 1 325 ? 8.638 4.913 3.935 1.00 83.75 325 LEU A CA 1
ATOM 2373 C C . LEU A 1 325 ? 9.444 4.291 2.789 1.00 83.75 325 LEU A C 1
ATOM 2375 O O . LEU A 1 325 ? 8.859 3.600 1.965 1.00 83.75 325 LEU A O 1
ATOM 2379 N N . GLY A 1 326 ? 10.761 4.498 2.743 1.00 85.19 326 GLY A N 1
ATOM 2380 C CA . GLY A 1 326 ? 11.607 4.051 1.636 1.00 85.19 326 GLY A CA 1
ATOM 2381 C C . GLY A 1 326 ? 12.020 5.175 0.696 1.00 85.19 326 GLY A C 1
ATOM 2382 O O . GLY A 1 326 ? 11.320 6.180 0.576 1.00 85.19 326 GLY A O 1
ATOM 2383 N N . GLY A 1 327 ? 13.155 5.000 0.012 1.00 84.50 327 GLY A N 1
ATOM 2384 C CA . GLY A 1 327 ? 13.698 5.984 -0.928 1.00 84.50 327 GLY A CA 1
ATOM 2385 C C . GLY A 1 327 ? 12.717 6.333 -2.038 1.00 84.50 327 GLY A C 1
ATOM 2386 O O . GLY A 1 327 ? 12.376 7.497 -2.188 1.00 84.50 327 GLY A O 1
ATOM 2387 N N . LEU A 1 328 ? 12.160 5.324 -2.715 1.00 85.62 328 LEU A N 1
ATOM 2388 C CA . LEU A 1 328 ? 11.235 5.557 -3.824 1.00 85.62 328 LEU A CA 1
ATOM 2389 C C . LEU A 1 328 ? 9.954 6.286 -3.390 1.00 85.62 328 LEU A C 1
ATOM 2391 O O . LEU A 1 328 ? 9.509 7.216 -4.059 1.00 85.62 328 LEU A O 1
ATOM 2395 N N . ALA A 1 329 ? 9.368 5.885 -2.258 1.00 85.50 329 ALA A N 1
ATOM 2396 C CA . ALA A 1 329 ? 8.197 6.561 -1.707 1.00 85.50 329 ALA A CA 1
ATOM 2397 C C . ALA A 1 329 ? 8.514 8.023 -1.350 1.00 85.50 329 ALA A C 1
ATOM 2399 O O . ALA A 1 329 ? 7.707 8.910 -1.625 1.00 85.50 329 ALA A O 1
ATOM 2400 N N . GLY A 1 330 ? 9.697 8.272 -0.774 1.00 82.50 330 GLY A N 1
ATOM 2401 C CA . GLY A 1 330 ? 10.205 9.612 -0.490 1.00 82.50 330 GLY A CA 1
ATOM 2402 C C . GLY A 1 330 ? 10.332 10.463 -1.752 1.00 82.50 330 GLY A C 1
ATOM 2403 O O . GLY A 1 330 ? 9.755 11.547 -1.804 1.00 82.50 330 GLY A O 1
ATOM 2404 N N . ASP A 1 331 ? 10.985 9.934 -2.787 1.00 84.19 331 ASP A N 1
ATOM 2405 C CA . ASP A 1 331 ? 11.188 10.621 -4.066 1.00 84.19 331 ASP A CA 1
ATOM 2406 C C . ASP A 1 331 ? 9.843 10.963 -4.738 1.00 84.19 331 ASP A C 1
ATOM 2408 O O . ASP A 1 331 ? 9.644 12.071 -5.234 1.00 84.19 331 ASP A O 1
ATOM 2412 N N . MET A 1 332 ? 8.859 10.055 -4.692 1.00 83.69 332 MET A N 1
ATOM 2413 C CA . MET A 1 332 ? 7.509 10.286 -5.231 1.00 83.69 332 MET A CA 1
ATOM 2414 C C . MET A 1 332 ? 6.679 11.295 -4.421 1.00 83.69 332 MET A C 1
ATOM 2416 O O . MET A 1 332 ? 5.776 11.949 -4.962 1.00 83.69 332 MET A O 1
ATOM 2420 N N . MET A 1 333 ? 6.930 11.405 -3.115 1.00 81.00 333 MET A N 1
ATOM 2421 C CA . MET A 1 333 ? 6.317 12.430 -2.270 1.00 81.00 333 MET A CA 1
ATOM 2422 C C . MET A 1 333 ? 6.939 13.801 -2.532 1.00 81.00 333 MET A C 1
ATOM 2424 O O . MET A 1 333 ? 6.198 14.762 -2.724 1.00 81.00 333 MET A O 1
ATOM 2428 N N . GLU A 1 334 ? 8.269 13.888 -2.598 1.00 81.38 334 GLU A N 1
ATOM 2429 C CA . GLU A 1 334 ? 8.995 15.132 -2.882 1.00 81.38 334 GLU A CA 1
ATOM 2430 C C . GLU A 1 334 ? 8.680 15.661 -4.283 1.00 81.38 334 GLU A C 1
ATOM 2432 O O . GLU A 1 334 ? 8.432 16.850 -4.474 1.00 81.38 334 GLU A O 1
ATOM 2437 N N . ALA A 1 335 ? 8.582 14.763 -5.261 1.00 80.44 335 ALA A N 1
ATOM 2438 C CA . ALA A 1 335 ? 8.226 15.118 -6.622 1.00 80.44 335 ALA A CA 1
ATOM 2439 C C . ALA A 1 335 ? 6.733 15.443 -6.813 1.00 80.44 335 ALA A C 1
ATOM 2441 O O . ALA A 1 335 ? 6.360 15.823 -7.924 1.00 80.44 335 ALA A O 1
ATOM 2442 N N . ALA A 1 336 ? 5.894 15.295 -5.778 1.00 79.19 336 ALA A N 1
ATOM 2443 C CA . ALA A 1 336 ? 4.452 15.541 -5.813 1.00 79.19 336 ALA A CA 1
ATOM 2444 C C . ALA A 1 336 ? 3.727 14.796 -6.953 1.00 79.19 336 ALA A C 1
ATOM 2446 O O . ALA A 1 336 ? 2.947 15.385 -7.700 1.00 79.19 336 ALA A O 1
ATOM 2447 N N . VAL A 1 337 ? 3.996 13.492 -7.098 1.00 81.19 337 VAL A N 1
ATOM 2448 C CA . VAL A 1 337 ? 3.299 12.636 -8.080 1.00 81.19 337 VAL A CA 1
ATOM 2449 C C . VAL A 1 337 ? 1.776 12.707 -7.870 1.00 81.19 337 VAL A C 1
ATOM 2451 O O . VAL A 1 337 ? 1.304 12.823 -6.737 1.00 81.19 337 VAL A O 1
ATOM 2454 N N . GLY A 1 338 ? 0.997 12.676 -8.952 1.00 74.81 338 GLY A N 1
ATOM 2455 C CA . GLY A 1 338 ? -0.463 12.640 -8.862 1.00 74.81 338 GLY A CA 1
ATOM 2456 C C . GLY A 1 338 ? -0.978 11.381 -8.152 1.00 74.81 338 GLY A C 1
ATOM 2457 O O . GLY A 1 338 ? -0.246 10.410 -7.978 1.00 74.81 338 GLY A O 1
ATOM 2458 N N . GLY A 1 339 ? -2.247 11.392 -7.739 1.00 81.31 339 GLY A N 1
ATOM 2459 C CA . GLY A 1 339 ? -2.891 10.228 -7.120 1.00 81.31 339 GLY A CA 1
ATOM 2460 C C . GLY A 1 339 ? -2.496 9.965 -5.661 1.00 81.31 339 GLY A C 1
ATOM 2461 O O . GLY A 1 339 ? -1.711 10.688 -5.046 1.00 81.31 339 GLY A O 1
ATOM 2462 N N . SER A 1 340 ? -3.093 8.927 -5.079 1.00 87.44 340 SER A N 1
ATOM 2463 C CA . SER A 1 340 ? -2.791 8.496 -3.706 1.00 87.44 340 SER A CA 1
ATOM 2464 C C . SER A 1 340 ? -1.645 7.486 -3.702 1.00 87.44 340 SER A C 1
ATOM 2466 O O . SER A 1 340 ? -1.501 6.720 -4.648 1.00 87.44 340 SER A O 1
ATOM 2468 N N . LEU A 1 341 ? -0.818 7.468 -2.655 1.00 89.56 341 LEU A N 1
ATOM 2469 C CA . LEU A 1 341 ? 0.367 6.602 -2.577 1.00 89.56 341 LEU A CA 1
ATOM 2470 C C . LEU A 1 341 ? 0.175 5.527 -1.503 1.00 89.56 341 LEU A C 1
ATOM 2472 O O . LEU A 1 341 ? -0.173 5.847 -0.371 1.00 89.56 341 LEU A O 1
ATOM 2476 N N . VAL A 1 342 ? 0.435 4.265 -1.833 1.00 93.12 342 VAL A N 1
ATOM 2477 C CA . VAL A 1 342 ? 0.425 3.140 -0.892 1.00 93.12 342 VAL A CA 1
ATOM 2478 C C . VAL A 1 342 ? 1.819 2.545 -0.795 1.00 93.12 342 VAL A C 1
ATOM 2480 O O . VAL A 1 342 ? 2.356 2.039 -1.775 1.00 93.12 342 VAL A O 1
ATOM 2483 N N . VAL A 1 343 ? 2.383 2.573 0.407 1.00 93.31 343 VAL A N 1
ATOM 2484 C CA . VAL A 1 343 ? 3.693 1.990 0.709 1.00 93.31 343 VAL A CA 1
ATOM 2485 C C . VAL A 1 343 ? 3.489 0.661 1.414 1.00 93.31 343 VAL A C 1
ATOM 2487 O O . VAL A 1 343 ? 2.917 0.635 2.500 1.00 93.31 343 VAL A O 1
ATOM 2490 N N . VAL A 1 344 ? 3.958 -0.433 0.823 1.00 94.75 344 VAL A N 1
ATOM 2491 C CA . VAL A 1 344 ? 3.767 -1.795 1.332 1.00 94.75 344 VAL A CA 1
ATOM 2492 C C . VAL A 1 344 ? 5.060 -2.329 1.929 1.00 94.75 344 VAL A C 1
ATOM 2494 O O . VAL A 1 344 ? 6.133 -2.216 1.347 1.00 94.75 344 VAL A O 1
ATOM 2497 N N . LYS A 1 345 ? 4.952 -2.960 3.093 1.00 93.06 345 LYS A N 1
ATOM 2498 C CA . LYS A 1 345 ? 6.021 -3.700 3.746 1.00 93.06 345 LYS A CA 1
ATOM 2499 C C . LYS A 1 345 ? 5.585 -5.139 3.994 1.00 93.06 345 LYS A C 1
ATOM 2501 O O . LYS A 1 345 ? 4.551 -5.388 4.618 1.00 93.06 345 LYS A O 1
ATOM 2506 N N . ALA A 1 346 ? 6.423 -6.077 3.572 1.00 91.25 346 ALA A N 1
ATOM 2507 C CA . ALA A 1 346 ? 6.281 -7.483 3.891 1.00 91.25 346 ALA A CA 1
ATOM 2508 C C . ALA A 1 346 ? 6.575 -7.732 5.379 1.00 91.25 346 ALA A C 1
ATOM 2510 O O . ALA A 1 346 ? 7.543 -7.207 5.952 1.00 91.25 346 ALA A O 1
ATOM 2511 N N . GLY A 1 347 ? 5.725 -8.553 5.994 1.00 85.12 347 GLY A N 1
ATOM 2512 C CA . GLY A 1 347 ? 5.817 -8.957 7.393 1.00 85.12 347 GLY A CA 1
ATOM 2513 C C . GLY A 1 347 ? 5.087 -10.277 7.641 1.00 85.12 347 GLY A C 1
ATOM 2514 O O . GLY A 1 347 ? 4.145 -10.628 6.926 1.00 85.12 347 GLY A O 1
ATOM 2515 N N . GLY A 1 348 ? 5.535 -11.038 8.642 1.00 76.56 348 GLY A N 1
ATOM 2516 C CA . GLY A 1 348 ? 4.962 -12.347 8.977 1.00 76.56 348 GLY A CA 1
ATOM 2517 C C . GLY A 1 348 ? 4.945 -13.304 7.779 1.00 76.56 348 GLY A C 1
ATOM 2518 O O . GLY A 1 348 ? 5.982 -13.557 7.169 1.00 76.56 348 GLY A O 1
ATOM 2519 N N . ARG A 1 349 ? 3.750 -13.787 7.404 1.00 61.59 349 ARG A N 1
ATOM 2520 C CA . ARG A 1 349 ? 3.526 -14.724 6.279 1.00 61.59 349 ARG A CA 1
ATOM 2521 C C . ARG A 1 349 ? 3.969 -14.190 4.909 1.00 61.59 349 ARG A C 1
ATOM 2523 O O . ARG A 1 349 ? 4.074 -14.959 3.964 1.00 61.59 349 ARG A O 1
ATOM 2530 N N . GLY A 1 350 ? 4.203 -12.882 4.772 1.00 59.09 350 GLY A N 1
ATOM 2531 C CA . GLY A 1 350 ? 4.718 -12.291 3.533 1.00 59.09 350 GLY A CA 1
ATOM 2532 C C . GLY A 1 350 ? 6.205 -12.548 3.270 1.00 59.09 350 GLY A C 1
ATOM 2533 O O . GLY A 1 350 ? 6.662 -12.273 2.169 1.00 59.09 350 GLY A O 1
ATOM 2534 N N . LEU A 1 351 ? 6.955 -13.050 4.260 1.00 62.50 351 LEU A N 1
ATOM 2535 C CA . LEU A 1 351 ? 8.400 -13.306 4.157 1.00 62.50 351 LEU A CA 1
ATOM 2536 C C . LEU A 1 351 ? 8.747 -14.702 3.618 1.00 62.50 351 LEU A C 1
ATOM 2538 O O . LEU A 1 351 ? 9.900 -14.945 3.278 1.00 62.50 351 LEU A O 1
ATOM 2542 N N . GLU A 1 352 ? 7.778 -15.616 3.559 1.00 56.31 352 GLU A N 1
ATOM 2543 C CA . GLU A 1 352 ? 7.975 -16.999 3.096 1.00 56.31 352 GLU A CA 1
ATOM 2544 C C . GLU A 1 352 ? 7.831 -17.149 1.565 1.00 56.31 352 GLU A C 1
ATOM 2546 O O . GLU A 1 352 ? 7.842 -18.271 1.060 1.00 56.31 352 GLU A O 1
ATOM 2551 N N . MET A 1 353 ? 7.679 -16.034 0.832 1.00 48.91 353 MET A N 1
ATOM 2552 C CA . MET A 1 353 ? 7.388 -15.989 -0.611 1.00 48.91 353 MET A CA 1
ATOM 2553 C C . MET A 1 353 ? 8.514 -15.383 -1.447 1.00 48.91 353 MET A C 1
ATOM 2555 O O . MET A 1 353 ? 9.066 -14.324 -1.084 1.00 48.91 353 MET A O 1
#

Nearest PDB structures (foldseek):
  3cis-assembly3_F  TM=5.603E-01  e=8.580E-07  Mycobacterium tuberculosis
  3hgm-assembly2_C  TM=5.517E-01  e=3.024E-02  Halomonas elongata
  4wny-assembly1_A-2  TM=5.557E-01  e=3.408E-02  Burkholderia pseudomallei 1710b
  7mxo-assembly1_A  TM=4.268E-01  e=6.382E-03  Homo sapiens
  2z86-assembly2_C  TM=4.073E-01  e=3.413E+00  Escherichia coli

Foldseek 3Di:
DDDDDDDDDDDDDDPVPDDDDDDPDDPPPPPPDQDAEEAEAEAADDPVDPDPCVVVPPDVQVPDPVSVVVVVVCVVVVYHYHYYYHHYHLLCPLVVVQVVCVVVVDQEAEAEDEQDPDPPPPDDDPPPDDPSDDPPSVLVSLLSNLVRRQHKYKYKHFDFQPPDDDPPQLAAEEEEEDAADLLSVVLVVVLLVVLVDVRYFYEYEYADAPDPDPPPPDDDDDDDDDDDDDDDDDDDDDPVVPVVVVVVVVVVVVVVVVVRSVVRVVVVVVCLVPDPPSRNVRYHYHYDHDDPRSLVVLQVRAADRNYEYEYEQDDAAPDSCCHRQNNVVVSNVVSVRHGMYMYIYGHNVSNVD

Secondary structure (DSSP, 8-state):
---PPPPPP-----GGGS-------------TT---EEEEEEEE--TTS-TTTTTTSSSGGGT-HHHHHHHHHHHHTT--EEEEEEEE-GGGHHHHHHHHHHHH--SEEEEEEE--SPP---SS----S--S--TTHHHHHHHHHHHH-SSEEEEEEESSTTS---TT---EEEEEEE--SHHHHHHHHHHHHHTTSTTEEEEEEEEE--------PPP-----------PPP-----SSHHHHHHHHHHHHHHHHHHHHHHHHHHHHHHHHHT--TTTTTTEEEEEEE-THHHHHHHHHH--STT-EEEEE--S--SHHHHHHH-HHHHHHHHTT-SSEEEEEE--GGGG--

Sequence (353 aa):
LLGGEKPAPVTRVHKSRLPSVPEESSETSTPEHALQVHGARLLPLTERTSSVMKVSAVDDSSSDPILNTFRTFARLNALPVSGTISTVPLSSYATELLSKTSSLSPDLLLVPWPSTLPADNESDTPARRPAPFAPGAHSAFISEILSEAPCNAAILIDRSFGAPVPSADRGHHIFFPFIGGADDRVALRFVLQLAKNRHVTATVLQVIHTAAPDVKPPPAATTGTGSEAFAPRPGMGSRRSSRASAVASAEEAVRGMVERREADAAFLCALRDSLPAGLGERVVFLEGEGGQALVDTAKGEVGGAGDLVVVGRGIGGVGEVGRVLGGLAGDMMEAAVGGSLVVVKAGGRGLEM

pLDDT: mean 70.43, std 20.13, range [29.22, 94.75]